Protein AF-0000000077158121 (afdb_homodimer)

Structure (mmCIF, N/CA/C/O backbone):
data_AF-0000000077158121-model_v1
#
loop_
_entity.id
_entity.type
_entity.pdbx_description
1 polymer 'NADPH-dependent FMN reductase'
#
loop_
_atom_site.group_PDB
_atom_site.id
_atom_site.type_symbol
_atom_site.label_atom_id
_atom_site.label_alt_id
_atom_site.label_comp_id
_atom_site.label_asym_id
_atom_site.label_entity_id
_atom_site.label_seq_id
_atom_site.pdbx_PDB_ins_code
_atom_site.Cartn_x
_atom_site.Cartn_y
_atom_site.Cartn_z
_atom_site.occupancy
_atom_site.B_iso_or_equiv
_atom_site.auth_seq_id
_atom_site.auth_comp_id
_atom_site.auth_asym_id
_atom_site.auth_atom_id
_atom_site.pdbx_PDB_model_num
ATOM 1 N N . MET A 1 1 ? 14.305 -23.219 -13.25 1 93.62 1 MET A N 1
ATOM 2 C CA . MET A 1 1 ? 13.852 -21.844 -13 1 93.62 1 MET A CA 1
ATOM 3 C C . MET A 1 1 ? 13.305 -21.703 -11.586 1 93.62 1 MET A C 1
ATOM 5 O O . MET A 1 1 ? 12.602 -22.594 -11.102 1 93.62 1 MET A O 1
ATOM 9 N N . LYS A 1 2 ? 13.68 -20.703 -10.859 1 97.5 2 LYS A N 1
ATOM 10 C CA . LYS A 1 2 ? 13.156 -20.438 -9.523 1 97.5 2 LYS A CA 1
ATOM 11 C C . LYS A 1 2 ? 11.867 -19.641 -9.578 1 97.5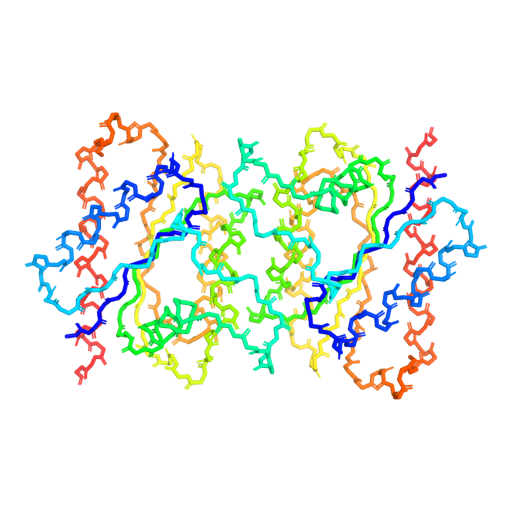 2 LYS A C 1
ATOM 13 O O . LYS A 1 2 ? 11.82 -18.578 -10.203 1 97.5 2 LYS A O 1
ATOM 18 N N . VAL A 1 3 ? 10.805 -20.188 -8.914 1 98.75 3 VAL A N 1
ATOM 19 C CA . VAL A 1 3 ? 9.508 -19.516 -8.945 1 98.75 3 VAL A CA 1
ATOM 20 C C . VAL A 1 3 ? 9.055 -19.203 -7.523 1 98.75 3 VAL A C 1
ATOM 22 O O . VAL A 1 3 ? 9.195 -20.031 -6.621 1 98.75 3 VAL A O 1
ATOM 25 N N . VAL A 1 4 ? 8.57 -18.047 -7.352 1 98.88 4 VAL A N 1
ATOM 26 C CA . VAL A 1 4 ? 7.91 -17.719 -6.094 1 98.88 4 VAL A CA 1
ATOM 27 C C . VAL A 1 4 ? 6.426 -17.469 -6.34 1 98.88 4 VAL A C 1
ATOM 29 O O . VAL A 1 4 ? 6.055 -16.844 -7.336 1 98.88 4 VAL A O 1
ATOM 32 N N . VAL A 1 5 ? 5.598 -18.094 -5.582 1 98.88 5 VAL A N 1
ATOM 33 C CA . VAL A 1 5 ? 4.16 -17.828 -5.531 1 98.88 5 VAL A CA 1
ATOM 34 C C . VAL A 1 5 ? 3.826 -17 -4.301 1 98.88 5 VAL A C 1
ATOM 36 O O . VAL A 1 5 ? 4.18 -17.359 -3.178 1 98.88 5 VAL A O 1
ATOM 39 N N . ILE A 1 6 ? 3.199 -15.891 -4.52 1 98.94 6 ILE A N 1
ATOM 40 C CA . ILE A 1 6 ? 2.898 -14.961 -3.438 1 98.94 6 ILE A CA 1
ATOM 41 C C . ILE A 1 6 ? 1.387 -14.867 -3.246 1 98.94 6 ILE A C 1
ATOM 43 O O . ILE A 1 6 ? 0.662 -14.477 -4.168 1 98.94 6 ILE A O 1
ATOM 47 N N . SER A 1 7 ? 0.941 -15.258 -2.107 1 98.81 7 SER A N 1
ATOM 48 C CA . SER A 1 7 ? -0.429 -15 -1.681 1 98.81 7 SER A CA 1
ATOM 49 C C . SER A 1 7 ? -0.521 -13.695 -0.896 1 98.81 7 SER A C 1
ATOM 51 O O . SER A 1 7 ? -0.106 -13.633 0.264 1 98.81 7 SER A O 1
ATOM 53 N N . GLY A 1 8 ? -1.135 -12.742 -1.425 1 98.5 8 GLY A N 1
ATOM 54 C CA . GLY A 1 8 ? -0.966 -11.359 -1.002 1 98.5 8 GLY A CA 1
ATOM 55 C C . GLY A 1 8 ? -2.006 -10.914 0.01 1 98.5 8 GLY A C 1
ATOM 56 O O . GLY A 1 8 ? -2.072 -9.734 0.36 1 98.5 8 GLY A O 1
ATOM 57 N N . SER A 1 9 ? -2.867 -11.812 0.489 1 97.69 9 SER A N 1
ATOM 58 C CA . SER A 1 9 ? -3.826 -11.453 1.525 1 97.69 9 SER A CA 1
ATOM 59 C C . SER A 1 9 ? -3.236 -11.641 2.918 1 97.69 9 SER A C 1
ATOM 61 O O . SER A 1 9 ? -2.658 -12.688 3.215 1 97.69 9 SER A O 1
ATOM 63 N N . PRO A 1 10 ? -3.404 -10.68 3.777 1 96.94 10 PRO A N 1
ATOM 64 C CA . PRO A 1 10 ? -2.936 -10.836 5.156 1 96.94 10 PRO A CA 1
ATOM 65 C C . PRO A 1 10 ? -3.936 -11.578 6.035 1 96.94 10 PRO A C 1
ATOM 67 O O . PRO A 1 10 ? -3.633 -11.898 7.188 1 96.94 10 PRO A O 1
ATOM 70 N N . ARG A 1 11 ? -5.164 -11.844 5.555 1 95.81 11 ARG A N 1
ATOM 71 C CA . ARG A 1 11 ? -6.227 -12.43 6.371 1 95.81 11 ARG A CA 1
ATOM 72 C C . ARG A 1 11 ? -6.02 -13.93 6.547 1 95.81 11 ARG A C 1
ATOM 74 O O . ARG A 1 11 ? -5.691 -14.633 5.594 1 95.81 11 ARG A O 1
ATOM 81 N N . LYS A 1 12 ? -6.254 -14.398 7.699 1 90.19 12 LYS A N 1
ATOM 82 C CA . LYS A 1 12 ? -6.031 -15.805 8.031 1 90.19 12 LYS A CA 1
ATOM 83 C C . LYS A 1 12 ? -6.91 -16.719 7.18 1 90.19 12 LYS A C 1
ATOM 85 O O . LYS A 1 12 ? -6.445 -17.734 6.66 1 90.19 12 LYS A O 1
ATOM 90 N N . ASN A 1 13 ? -8.141 -16.422 7.082 1 84.12 13 ASN A N 1
ATOM 91 C CA . ASN A 1 13 ? -9.062 -17.234 6.293 1 84.12 13 ASN A CA 1
ATOM 92 C C . ASN A 1 13 ? -9.414 -16.562 4.973 1 84.12 13 ASN A C 1
ATOM 94 O O . ASN A 1 13 ? -10.586 -16.484 4.605 1 84.12 13 ASN A O 1
ATOM 98 N N . ALA A 1 14 ? -8.352 -16.266 4.156 1 89.31 14 ALA A N 1
ATOM 99 C CA . ALA A 1 14 ? -8.57 -15.5 2.93 1 89.31 14 ALA A CA 1
ATOM 100 C C . ALA A 1 14 ? -8.82 -16.438 1.744 1 89.31 14 ALA A C 1
ATOM 102 O O . ALA A 1 14 ? -8.195 -17.484 1.632 1 89.31 14 ALA A O 1
ATOM 103 N N . ASN A 1 15 ? -9.703 -15.992 0.892 1 93.81 15 ASN A N 1
ATOM 104 C CA . ASN A 1 15 ? -9.938 -16.719 -0.356 1 93.81 15 ASN A CA 1
ATOM 105 C C . ASN A 1 15 ? -8.727 -16.656 -1.276 1 93.81 15 ASN A C 1
ATOM 107 O O . ASN A 1 15 ? -8.492 -17.578 -2.062 1 93.81 15 ASN A O 1
ATOM 111 N N . THR A 1 16 ? -7.941 -15.602 -1.136 1 96.62 16 THR A N 1
ATOM 112 C CA . THR A 1 16 ? -6.754 -15.438 -1.97 1 96.62 16 THR A CA 1
ATOM 113 C C . THR A 1 16 ? -5.781 -16.594 -1.76 1 96.62 16 THR A C 1
ATOM 115 O O . THR A 1 16 ? -5.152 -17.062 -2.711 1 96.62 16 THR A O 1
ATOM 118 N N . GLN A 1 17 ? -5.691 -17.031 -0.519 1 95.94 17 GLN A N 1
ATOM 119 C CA . GLN A 1 17 ? -4.738 -18.109 -0.269 1 95.94 17 GLN A CA 1
ATOM 120 C C . GLN A 1 17 ? -5.207 -19.422 -0.904 1 95.94 17 GLN A C 1
ATOM 122 O O . GLN A 1 17 ? -4.387 -20.25 -1.309 1 95.94 17 GLN A O 1
ATOM 127 N N . ILE A 1 18 ? -6.496 -19.625 -1.021 1 96.81 18 ILE A N 1
ATOM 128 C CA . ILE A 1 18 ? -7.027 -20.812 -1.665 1 96.81 18 ILE A CA 1
ATOM 129 C C . ILE A 1 18 ? -6.566 -20.875 -3.121 1 96.81 18 ILE A C 1
ATOM 131 O O . ILE A 1 18 ? -6.031 -21.891 -3.572 1 96.81 18 ILE A O 1
ATOM 135 N N . ILE A 1 19 ? -6.699 -19.75 -3.791 1 97.62 19 ILE A N 1
ATOM 136 C CA . ILE A 1 19 ? -6.375 -19.734 -5.215 1 97.62 19 ILE A CA 1
ATOM 137 C C . ILE A 1 19 ? -4.863 -19.812 -5.398 1 97.62 19 ILE A C 1
ATOM 139 O O . ILE A 1 19 ? -4.375 -20.5 -6.301 1 97.62 19 ILE A O 1
ATOM 143 N N . MET A 1 20 ? -4.07 -19.203 -4.512 1 98.31 20 MET A N 1
ATOM 144 C CA . MET A 1 20 ? -2.625 -19.172 -4.73 1 98.31 20 MET A CA 1
ATOM 145 C C . MET A 1 20 ? -1.976 -20.469 -4.289 1 98.31 20 MET A C 1
ATOM 147 O O . MET A 1 20 ? -0.928 -20.859 -4.812 1 98.31 20 MET A O 1
ATOM 151 N N . LYS A 1 21 ? -2.594 -21.125 -3.355 1 97.5 21 LYS A N 1
ATOM 152 C CA . LYS A 1 21 ? -2.123 -22.469 -3.039 1 97.5 21 LYS A CA 1
ATOM 153 C C . LYS A 1 21 ? -2.338 -23.422 -4.215 1 97.5 21 LYS A C 1
ATOM 155 O O . LYS A 1 21 ? -1.489 -24.266 -4.496 1 97.5 21 LYS A O 1
ATOM 160 N N . TYR A 1 22 ? -3.48 -23.281 -4.832 1 98.06 22 TYR A N 1
ATOM 161 C CA . TYR A 1 22 ? -3.711 -24.047 -6.055 1 98.06 22 TYR A CA 1
ATOM 162 C C . TYR A 1 22 ? -2.648 -23.734 -7.102 1 98.06 22 TYR A C 1
ATOM 164 O O . TYR A 1 22 ? -2.082 -24.641 -7.711 1 98.06 22 TYR A O 1
ATOM 172 N N . VAL A 1 23 ? -2.352 -22.453 -7.328 1 98.69 23 VAL A N 1
ATOM 173 C CA . VAL A 1 23 ? -1.323 -22 -8.258 1 98.69 23 VAL A CA 1
ATOM 174 C C . VAL A 1 23 ? 0.024 -22.609 -7.875 1 98.69 23 VAL A C 1
ATOM 176 O O . VAL A 1 23 ? 0.762 -23.094 -8.742 1 98.69 23 VAL A O 1
ATOM 179 N N . TYR A 1 24 ? 0.305 -22.594 -6.594 1 98.69 24 TYR A N 1
ATOM 180 C CA . TYR A 1 24 ? 1.555 -23.141 -6.078 1 98.69 24 TYR A CA 1
ATOM 181 C C . TYR A 1 24 ? 1.678 -24.625 -6.414 1 98.69 24 TYR A C 1
ATOM 183 O O . TYR A 1 24 ? 2.695 -25.062 -6.953 1 98.69 24 TYR A O 1
ATOM 191 N N . GLU A 1 25 ? 0.663 -25.375 -6.117 1 98.25 25 GLU A N 1
ATOM 192 C CA . GLU A 1 25 ? 0.691 -26.812 -6.359 1 98.25 25 GLU A CA 1
ATOM 193 C C . GLU A 1 25 ? 0.814 -27.125 -7.848 1 98.25 25 GLU A C 1
ATOM 195 O O . GLU A 1 25 ? 1.574 -28.016 -8.242 1 98.25 25 GLU A O 1
ATOM 200 N N . TYR A 1 26 ? 0.07 -26.406 -8.617 1 98.56 26 TYR A N 1
ATOM 201 C CA . TYR A 1 26 ? 0.156 -26.609 -10.055 1 98.56 26 TYR A CA 1
ATOM 202 C C . TYR A 1 26 ? 1.551 -26.281 -10.57 1 98.56 26 TYR A C 1
ATOM 204 O O . TYR A 1 26 ? 2.119 -27.031 -11.367 1 98.56 26 TYR A O 1
ATOM 212 N N . THR A 1 27 ? 2.094 -25.172 -10.141 1 98.69 27 THR A N 1
ATOM 213 C CA . THR A 1 27 ? 3.428 -24.766 -10.562 1 98.69 27 THR A CA 1
ATOM 214 C C . THR A 1 27 ? 4.465 -25.797 -10.156 1 98.69 27 THR A C 1
ATOM 216 O O . THR A 1 27 ? 5.379 -26.109 -10.922 1 98.69 27 THR A O 1
ATOM 219 N N . LYS A 1 28 ? 4.301 -26.297 -8.977 1 97.69 28 LYS A N 1
ATOM 220 C CA . LYS A 1 28 ? 5.219 -27.312 -8.445 1 97.69 28 LYS A CA 1
ATOM 221 C C . LYS A 1 28 ? 5.215 -28.562 -9.312 1 97.69 28 LYS A C 1
ATOM 223 O O . LYS A 1 28 ? 6.242 -29.234 -9.438 1 97.69 28 LYS A O 1
ATOM 228 N N . SER A 1 29 ? 4.066 -28.906 -9.852 1 97.12 29 SER A N 1
ATOM 229 C CA . SER A 1 29 ? 3.957 -30.078 -10.727 1 97.12 29 SER A CA 1
ATOM 230 C C . SER A 1 29 ? 4.746 -29.875 -12.016 1 97.12 29 SER A C 1
ATOM 232 O O . SER A 1 29 ? 5.098 -30.844 -12.688 1 97.12 29 SER A O 1
ATOM 234 N N . LYS A 1 30 ? 5.078 -28.609 -12.344 1 94.88 30 LYS A N 1
ATOM 235 C CA . LYS A 1 30 ? 5.762 -28.266 -13.586 1 94.88 30 LYS A CA 1
ATOM 236 C C . LYS A 1 30 ? 7.23 -27.922 -13.336 1 94.88 30 LYS A C 1
ATOM 238 O O . LYS A 1 30 ? 8.062 -28.031 -14.234 1 94.88 30 LYS A O 1
ATOM 243 N N . ASN A 1 31 ? 7.434 -27.438 -12.195 1 88.94 31 ASN A N 1
ATOM 244 C CA . ASN A 1 31 ? 8.727 -26.906 -11.797 1 88.94 31 ASN A CA 1
ATOM 245 C C . ASN A 1 31 ? 9.055 -27.234 -10.344 1 88.94 31 ASN A C 1
ATOM 247 O O . ASN A 1 31 ? 8.258 -26.984 -9.445 1 88.94 31 ASN A O 1
ATOM 251 N N . GLN A 1 32 ? 10.188 -27.75 -10.133 1 90.94 32 GLN A N 1
ATOM 252 C CA . GLN A 1 32 ? 10.508 -28.266 -8.805 1 90.94 32 GLN A CA 1
ATOM 253 C C . GLN A 1 32 ? 10.938 -27.141 -7.867 1 90.94 32 GLN A C 1
ATOM 255 O O . GLN A 1 32 ? 10.711 -27.219 -6.656 1 90.94 32 GLN A O 1
ATOM 260 N N . ASP A 1 33 ? 11.547 -26.094 -8.312 1 97.19 33 ASP A N 1
ATOM 261 C CA . ASP A 1 33 ? 12.078 -25.031 -7.477 1 97.19 33 ASP A CA 1
ATOM 262 C C . ASP A 1 33 ? 11.047 -23.906 -7.301 1 97.19 33 ASP A C 1
ATOM 264 O O . ASP A 1 33 ? 11.141 -22.875 -7.945 1 97.19 33 ASP A O 1
ATOM 268 N N . VAL A 1 34 ? 10.039 -24.219 -6.512 1 98.44 34 VAL A N 1
ATOM 269 C CA . VAL A 1 34 ? 8.953 -23.281 -6.262 1 98.44 34 VAL A CA 1
ATOM 270 C C . VAL A 1 34 ? 8.82 -23.031 -4.762 1 98.44 34 VAL A C 1
ATOM 272 O O . VAL A 1 34 ? 8.867 -23.969 -3.963 1 98.44 34 VAL A O 1
ATOM 275 N N . LYS A 1 35 ? 8.664 -21.781 -4.344 1 98.56 35 LYS A N 1
ATOM 276 C CA . LYS A 1 35 ? 8.406 -21.391 -2.959 1 98.56 35 LYS A CA 1
ATOM 277 C C . LYS A 1 35 ? 7.098 -20.609 -2.842 1 98.56 35 LYS A C 1
ATOM 279 O O . LYS A 1 35 ? 6.746 -19.844 -3.738 1 98.56 35 LYS A O 1
ATOM 284 N N . LEU A 1 36 ? 6.441 -20.859 -1.757 1 98.56 36 LEU A N 1
ATOM 285 C CA . LEU A 1 36 ? 5.215 -20.125 -1.458 1 98.56 36 LEU A CA 1
ATOM 286 C C . LEU A 1 36 ? 5.453 -19.094 -0.352 1 98.56 36 LEU A C 1
ATOM 288 O O . LEU A 1 36 ? 5.984 -19.438 0.708 1 98.56 36 LEU A O 1
ATOM 292 N N . ILE A 1 37 ? 5.188 -17.891 -0.619 1 98.75 37 ILE A N 1
ATOM 293 C CA . ILE A 1 37 ? 5.105 -16.844 0.389 1 98.75 37 ILE A CA 1
ATOM 294 C C . ILE A 1 37 ? 3.643 -16.5 0.668 1 98.75 37 ILE A C 1
ATOM 296 O O . ILE A 1 37 ? 2.973 -15.883 -0.159 1 98.75 37 ILE A O 1
ATOM 300 N N . ASN A 1 38 ? 3.18 -16.953 1.75 1 98.38 38 ASN A N 1
ATOM 301 C CA . ASN A 1 38 ? 1.798 -16.734 2.168 1 98.38 38 ASN A CA 1
ATOM 302 C C . ASN A 1 38 ? 1.701 -15.641 3.229 1 98.38 38 ASN A C 1
ATOM 304 O O . ASN A 1 38 ? 2.074 -15.859 4.383 1 98.38 38 ASN A O 1
ATOM 308 N N . LEU A 1 39 ? 1.121 -14.539 2.885 1 98.31 39 LEU A N 1
ATOM 309 C CA . LEU A 1 39 ? 1.133 -13.391 3.783 1 98.31 39 LEU A CA 1
ATOM 310 C C . LEU A 1 39 ? 0.133 -13.578 4.918 1 98.31 39 LEU A C 1
ATOM 312 O O . LEU A 1 39 ? 0.205 -12.883 5.938 1 98.31 39 LEU A O 1
ATOM 316 N N . SER A 1 40 ? -0.774 -14.484 4.781 1 96.69 40 SER A N 1
ATOM 317 C CA . SER A 1 40 ? -1.733 -14.758 5.848 1 96.69 40 SER A CA 1
ATOM 318 C C . SER A 1 40 ? -1.058 -15.43 7.039 1 96.69 40 SER A C 1
ATOM 320 O O . SER A 1 40 ? -1.638 -15.508 8.125 1 96.69 40 SER A O 1
ATOM 322 N N . ASP A 1 41 ? 0.186 -15.906 6.828 1 95.88 41 ASP A N 1
ATOM 323 C CA . ASP A 1 41 ? 0.934 -16.531 7.914 1 95.88 41 ASP A CA 1
ATOM 324 C C . ASP A 1 41 ? 1.33 -15.508 8.969 1 95.88 41 ASP A C 1
ATOM 326 O O . ASP A 1 41 ? 1.674 -15.867 10.102 1 95.88 41 ASP A O 1
ATOM 330 N N . GLY A 1 42 ? 1.356 -14.273 8.594 1 94.31 42 GLY A N 1
ATOM 331 C CA . GLY A 1 42 ? 1.593 -13.203 9.555 1 94.31 42 GLY A CA 1
ATOM 332 C C . GLY A 1 42 ? 3.043 -13.102 9.992 1 94.31 42 GLY A C 1
ATOM 333 O O . GLY A 1 42 ? 3.334 -12.633 11.094 1 94.31 42 GLY A O 1
ATOM 334 N N . GLN A 1 43 ? 3.928 -13.5 9.102 1 96.75 43 GLN A N 1
ATOM 335 C CA . GLN A 1 43 ? 5.324 -13.562 9.523 1 96.75 43 GLN A CA 1
ATOM 336 C C . GLN A 1 43 ? 6.105 -12.359 9.016 1 96.75 43 GLN A C 1
ATOM 338 O O . GLN A 1 43 ? 7.223 -12.102 9.469 1 96.75 43 GLN A O 1
ATOM 343 N N . ILE A 1 44 ? 5.543 -11.641 8.008 1 98.31 44 ILE A N 1
ATOM 344 C CA . ILE A 1 44 ? 6.242 -10.5 7.422 1 98.31 44 ILE A CA 1
ATOM 345 C C . ILE A 1 44 ? 6.004 -9.25 8.273 1 98.31 44 ILE A C 1
ATOM 347 O O . ILE A 1 44 ? 4.855 -8.898 8.562 1 98.31 44 ILE A O 1
ATOM 351 N N . GLU A 1 45 ? 7.027 -8.586 8.656 1 98.06 45 GLU A N 1
ATOM 352 C CA . GLU A 1 45 ? 6.949 -7.402 9.508 1 98.06 45 GLU A CA 1
ATOM 353 C C . GLU A 1 45 ? 6.633 -6.156 8.688 1 98.06 45 GLU A C 1
ATOM 355 O O . GLU A 1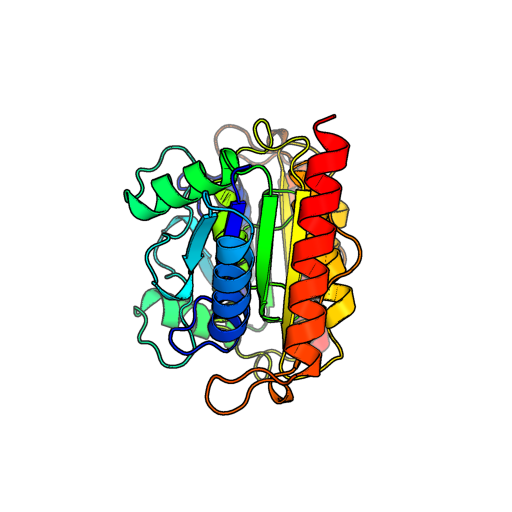 45 ? 6.91 -6.105 7.488 1 98.06 45 GLU A O 1
ATOM 360 N N . CYS A 1 46 ? 6.066 -5.168 9.383 1 97.81 46 CYS A N 1
ATOM 361 C CA . CYS A 1 46 ? 5.934 -3.855 8.766 1 97.81 46 CYS A CA 1
ATOM 362 C C . CYS A 1 46 ? 7.297 -3.275 8.414 1 97.81 46 CYS A C 1
ATOM 364 O O . CYS A 1 46 ? 8.227 -3.322 9.227 1 97.81 46 CYS A O 1
ATOM 366 N N . TYR A 1 47 ? 7.352 -2.834 7.297 1 98.06 47 TYR A N 1
ATOM 367 C CA . TYR A 1 47 ? 8.602 -2.191 6.887 1 98.06 47 TYR A CA 1
ATOM 368 C C . TYR A 1 47 ? 8.852 -0.928 7.699 1 98.06 47 TYR A C 1
ATOM 370 O O . TYR A 1 47 ? 7.953 -0.097 7.863 1 98.06 47 TYR A O 1
ATOM 378 N N . ARG A 1 48 ? 10.109 -0.74 8.18 1 96.75 48 ARG A N 1
ATOM 379 C CA . ARG A 1 48 ? 10.477 0.405 9.008 1 96.75 48 ARG A CA 1
ATOM 380 C C . ARG A 1 48 ? 11.727 1.091 8.477 1 96.75 48 ARG A C 1
ATOM 382 O O . ARG A 1 48 ? 12.281 1.985 9.125 1 96.75 48 ARG A 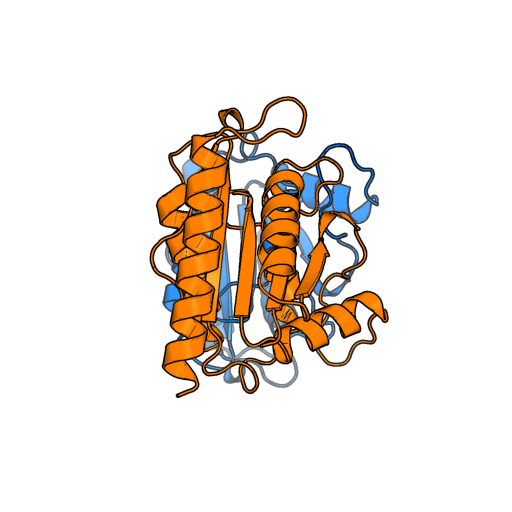O 1
ATOM 389 N N . GLY A 1 49 ? 12.18 0.626 7.301 1 94.75 49 GLY A N 1
ATOM 390 C CA . GLY A 1 49 ? 13.375 1.209 6.715 1 94.75 49 GLY A CA 1
ATOM 391 C C . GLY A 1 49 ? 14.508 0.211 6.547 1 94.75 49 GLY A C 1
ATOM 392 O O . GLY A 1 49 ? 14.484 -0.867 7.145 1 94.75 49 GLY A O 1
ATOM 393 N N . PRO A 1 50 ? 15.539 0.538 5.809 1 92.5 50 PRO A N 1
ATOM 394 C CA . PRO A 1 50 ? 16.594 -0.411 5.438 1 92.5 50 PRO A CA 1
ATOM 395 C C . PRO A 1 50 ? 17.578 -0.667 6.57 1 92.5 50 PRO A C 1
ATOM 397 O O . PRO A 1 50 ? 18.312 -1.667 6.551 1 92.5 50 PRO A O 1
ATOM 400 N N . GLU A 1 51 ? 17.641 0.21 7.559 1 91.62 51 GLU A N 1
ATOM 401 C CA . GLU A 1 51 ? 18.656 0.097 8.609 1 91.62 51 GLU A CA 1
ATOM 402 C C . GLU A 1 51 ? 18.125 -0.69 9.805 1 91.62 51 GLU A C 1
ATOM 404 O O . GLU A 1 51 ? 18.844 -0.921 10.766 1 91.62 51 GLU A O 1
ATOM 409 N N . GLU A 1 52 ? 16.953 -1.134 9.664 1 95.5 52 GLU A N 1
ATOM 410 C CA . GLU A 1 52 ? 16.344 -1.836 10.789 1 95.5 52 GLU A CA 1
ATOM 411 C C . GLU A 1 52 ? 16.562 -3.344 10.688 1 95.5 52 GLU A C 1
ATOM 413 O O . GLU A 1 52 ? 16.844 -3.861 9.602 1 95.5 52 GLU A O 1
ATOM 418 N N . GLU A 1 53 ? 16.516 -3.965 11.828 1 96.44 53 GLU A N 1
ATOM 419 C CA . GLU A 1 53 ? 16.578 -5.422 11.867 1 96.44 53 GLU A CA 1
ATOM 420 C C . GLU A 1 53 ? 15.18 -6.039 11.734 1 96.44 53 GLU A C 1
ATOM 422 O O . GLU A 1 53 ? 14.219 -5.551 12.328 1 96.44 53 GLU A O 1
ATOM 427 N N . TYR A 1 54 ? 15.117 -7.027 10.953 1 97.81 54 TYR A N 1
ATOM 428 C CA . TYR A 1 54 ? 13.875 -7.754 10.727 1 97.81 54 TYR A CA 1
ATOM 429 C C . TYR A 1 54 ? 14.039 -9.234 11.047 1 97.81 54 TYR A C 1
ATOM 431 O O . TYR A 1 54 ? 15.164 -9.734 11.125 1 97.81 54 TYR A O 1
ATOM 439 N N . ASN A 1 55 ? 12.938 -9.906 11.273 1 98.31 55 ASN A N 1
ATOM 440 C CA . ASN A 1 55 ? 12.992 -11.336 11.562 1 98.31 55 ASN A CA 1
ATOM 441 C C . ASN A 1 55 ? 13.422 -12.141 10.344 1 98.31 55 ASN A C 1
ATOM 443 O O . ASN A 1 55 ? 13.477 -11.609 9.234 1 98.31 55 ASN A O 1
ATOM 447 N N . GLN A 1 56 ? 13.82 -13.336 10.516 1 98.44 56 GLN A N 1
ATOM 448 C CA . GLN A 1 56 ? 14.359 -14.188 9.461 1 98.44 56 GLN A CA 1
ATOM 449 C C . GLN A 1 56 ? 13.32 -14.453 8.375 1 98.44 56 GLN A C 1
ATOM 451 O O . GLN A 1 56 ? 13.656 -14.5 7.188 1 98.44 56 GLN A O 1
ATOM 456 N N . ALA A 1 57 ? 12.062 -14.625 8.75 1 98.56 57 ALA A N 1
ATOM 457 C CA . ALA A 1 57 ? 11.008 -14.898 7.777 1 98.56 57 ALA A CA 1
ATOM 458 C C . ALA A 1 57 ? 10.898 -13.773 6.754 1 98.56 57 ALA A C 1
ATOM 460 O O . ALA A 1 57 ? 10.766 -14.023 5.555 1 98.56 57 ALA A O 1
ATOM 461 N N . THR A 1 58 ? 10.953 -12.531 7.242 1 98.75 58 THR A N 1
ATOM 462 C CA . THR A 1 58 ? 10.922 -11.367 6.367 1 98.75 58 THR A CA 1
ATOM 463 C C . THR A 1 58 ? 12.117 -11.359 5.426 1 98.75 58 THR A C 1
ATOM 465 O O . THR A 1 58 ? 11.969 -11.172 4.219 1 98.75 58 THR A O 1
ATOM 468 N N . LYS A 1 59 ? 13.25 -11.617 6.004 1 98.5 59 LYS A N 1
ATOM 469 C CA . LYS A 1 59 ? 14.477 -11.625 5.215 1 98.5 59 LYS A CA 1
ATOM 470 C C . LYS A 1 59 ? 14.445 -12.734 4.168 1 98.5 59 LYS A C 1
ATOM 472 O O . LYS A 1 59 ? 14.859 -12.531 3.023 1 98.5 59 LYS A O 1
ATOM 477 N N . ASP A 1 60 ? 14.008 -13.875 4.543 1 98.69 60 ASP A N 1
ATOM 478 C CA . ASP A 1 60 ? 13.93 -15.008 3.621 1 98.69 60 ASP A CA 1
ATOM 479 C C . ASP A 1 60 ? 12.961 -14.711 2.475 1 98.69 60 ASP A C 1
ATOM 481 O O . ASP A 1 60 ? 13.25 -15.023 1.317 1 98.69 60 ASP A O 1
ATOM 485 N N . ALA A 1 61 ? 11.828 -14.156 2.801 1 98.81 61 ALA A N 1
ATOM 486 C CA . ALA A 1 61 ? 10.852 -13.82 1.764 1 98.81 61 ALA A CA 1
ATOM 487 C C . ALA A 1 61 ? 11.453 -12.859 0.742 1 98.81 61 ALA A C 1
ATOM 489 O O . ALA A 1 61 ? 11.305 -13.055 -0.467 1 98.81 61 ALA A O 1
ATOM 490 N N . ALA A 1 62 ? 12.094 -11.805 1.229 1 98.69 62 ALA A N 1
ATOM 491 C CA . ALA A 1 62 ? 12.742 -10.844 0.343 1 98.69 62 ALA A CA 1
ATOM 492 C C . ALA A 1 62 ? 13.781 -11.516 -0.542 1 98.69 62 ALA A C 1
ATOM 494 O O . ALA A 1 62 ? 13.82 -11.289 -1.753 1 98.69 62 ALA A O 1
ATOM 495 N N . LYS A 1 63 ? 14.57 -12.375 0.064 1 98.62 63 LYS A N 1
ATOM 496 C CA . LYS A 1 63 ? 15.602 -13.109 -0.665 1 98.62 63 LYS A CA 1
ATOM 497 C C . LYS A 1 63 ? 14.977 -14 -1.738 1 98.62 63 LYS A C 1
ATOM 499 O O . LYS A 1 63 ? 15.438 -14.016 -2.883 1 98.62 63 LYS A O 1
ATOM 504 N N . ASP A 1 64 ? 13.961 -14.703 -1.345 1 98.69 64 ASP A N 1
ATOM 505 C CA . ASP A 1 64 ? 13.297 -15.602 -2.285 1 98.69 64 ASP A CA 1
ATOM 506 C C . ASP A 1 64 ? 12.75 -14.836 -3.488 1 98.69 64 ASP A C 1
ATOM 508 O O . ASP A 1 64 ? 12.883 -15.289 -4.629 1 98.69 64 ASP A O 1
ATOM 512 N N . ILE A 1 65 ? 12.18 -13.703 -3.271 1 98.81 65 ILE A N 1
ATOM 513 C CA . ILE A 1 65 ? 11.617 -12.883 -4.34 1 98.81 65 ILE A CA 1
ATOM 514 C C . ILE A 1 65 ? 12.734 -12.391 -5.254 1 98.81 65 ILE A C 1
ATOM 516 O O . ILE A 1 65 ? 12.641 -12.5 -6.477 1 98.81 65 ILE A O 1
ATOM 520 N N . MET A 1 66 ? 13.797 -11.891 -4.66 1 98.69 66 MET A N 1
ATOM 521 C CA . MET A 1 66 ? 14.883 -11.305 -5.441 1 98.69 66 MET A CA 1
ATOM 522 C C . MET A 1 66 ? 15.641 -12.375 -6.215 1 98.69 66 MET A C 1
ATOM 524 O O . MET A 1 66 ? 16.172 -12.109 -7.293 1 98.69 66 MET A O 1
ATOM 528 N N . GLU A 1 67 ? 15.586 -13.633 -5.773 1 98.31 67 GLU A N 1
ATOM 529 C CA . GLU A 1 67 ? 16.312 -14.719 -6.434 1 98.31 67 GLU A CA 1
ATOM 530 C C . GLU A 1 67 ? 15.43 -15.414 -7.473 1 98.31 67 GLU A C 1
ATOM 532 O O . GLU A 1 67 ? 15.93 -16.125 -8.336 1 98.31 67 GLU A O 1
ATOM 537 N N . ALA A 1 68 ? 14.133 -15.242 -7.43 1 98.5 68 ALA A N 1
ATOM 538 C CA . ALA A 1 68 ? 13.219 -15.953 -8.312 1 98.5 68 ALA A CA 1
ATOM 539 C C . ALA A 1 68 ? 13.266 -15.383 -9.734 1 98.5 68 ALA A C 1
ATOM 541 O O . ALA A 1 68 ? 13.422 -14.18 -9.914 1 98.5 68 ALA A O 1
ATOM 542 N N . ASP A 1 69 ? 13.086 -16.234 -10.656 1 98.12 69 ASP A N 1
ATOM 543 C CA . ASP A 1 69 ? 12.969 -15.844 -12.055 1 98.12 69 ASP A CA 1
ATOM 544 C C . ASP A 1 69 ? 11.539 -15.445 -12.398 1 98.12 69 ASP A C 1
ATOM 546 O O . ASP A 1 69 ? 11.312 -14.625 -13.289 1 98.12 69 ASP A O 1
ATOM 550 N N . VAL A 1 70 ? 10.617 -16.078 -11.727 1 98.69 70 VAL A N 1
ATOM 551 C CA . VAL A 1 70 ? 9.195 -15.883 -12 1 98.69 70 VAL A CA 1
ATOM 552 C C . VAL A 1 70 ? 8.461 -15.578 -10.695 1 98.69 70 VAL A C 1
ATOM 554 O O . VAL A 1 70 ? 8.68 -16.234 -9.68 1 98.69 70 VAL A O 1
ATOM 557 N N . TRP A 1 71 ? 7.66 -14.531 -10.734 1 98.94 71 TRP A N 1
ATOM 558 C CA . TRP A 1 71 ? 6.754 -14.164 -9.656 1 98.94 71 TRP A CA 1
ATOM 559 C C . TRP A 1 71 ? 5.305 -14.461 -10.031 1 98.94 71 TRP A C 1
ATOM 561 O O . TRP A 1 71 ? 4.797 -13.93 -11.023 1 98.94 71 TRP A O 1
ATOM 571 N N . LEU A 1 72 ? 4.629 -15.312 -9.359 1 98.94 72 LEU A N 1
ATOM 572 C CA . LEU A 1 72 ? 3.182 -15.469 -9.461 1 98.94 72 LEU A CA 1
ATOM 573 C C . LEU A 1 72 ? 2.475 -14.828 -8.273 1 98.94 72 LEU A C 1
ATOM 575 O O . LEU A 1 72 ? 2.549 -15.336 -7.156 1 98.94 72 LEU A O 1
ATOM 579 N N . ILE A 1 73 ? 1.753 -13.797 -8.539 1 98.94 73 ILE A N 1
ATOM 580 C CA . ILE A 1 73 ? 1.262 -12.914 -7.484 1 98.94 73 ILE A CA 1
ATOM 581 C C . ILE A 1 73 ? -0.263 -12.984 -7.426 1 98.94 73 ILE A C 1
ATOM 583 O O . ILE A 1 73 ? -0.938 -12.844 -8.445 1 98.94 73 ILE A O 1
ATOM 587 N N . GLY A 1 74 ? -0.78 -13.25 -6.32 1 98.69 74 GLY A N 1
ATOM 588 C CA . GLY A 1 74 ? -2.205 -13.156 -6.047 1 98.69 74 GLY A CA 1
ATOM 589 C C . GLY A 1 74 ? -2.547 -12.094 -5.012 1 98.69 74 GLY A C 1
ATOM 590 O O . GLY A 1 74 ? -1.927 -12.039 -3.949 1 98.69 74 GLY A O 1
ATOM 591 N N . SER A 1 75 ? -3.486 -11.297 -5.293 1 98.5 75 SER A N 1
ATOM 592 C CA . SER A 1 75 ? -3.871 -10.258 -4.344 1 98.5 75 SER A CA 1
ATOM 593 C C . SER A 1 75 ? -5.387 -10.094 -4.285 1 98.5 75 SER A C 1
ATOM 595 O O . SER A 1 75 ? -6.066 -10.203 -5.305 1 98.5 75 SER A O 1
ATOM 597 N N . PRO A 1 76 ? -5.945 -9.805 -3.111 1 97.94 76 PRO A N 1
ATOM 598 C CA . PRO A 1 76 ? -7.301 -9.25 -3.041 1 97.94 76 PRO A CA 1
ATOM 599 C C . PRO A 1 76 ? -7.352 -7.777 -3.441 1 97.94 76 PRO A C 1
ATOM 601 O O . PRO A 1 76 ? -6.312 -7.164 -3.689 1 97.94 76 PRO A O 1
ATOM 604 N N . ILE A 1 77 ? -8.555 -7.266 -3.604 1 98 77 ILE A N 1
ATOM 605 C CA . ILE A 1 77 ? -8.758 -5.828 -3.754 1 98 77 ILE A CA 1
ATOM 606 C C . ILE A 1 77 ? -9.203 -5.227 -2.424 1 98 77 ILE A C 1
ATOM 608 O O . ILE A 1 77 ? -10.25 -5.594 -1.889 1 98 77 ILE A O 1
ATOM 612 N N . TYR A 1 78 ? -8.391 -4.398 -1.84 1 96.94 78 TYR A N 1
ATOM 613 C CA . TYR A 1 78 ? -8.695 -3.619 -0.645 1 96.94 78 TYR A CA 1
ATOM 614 C C . TYR A 1 78 ? -8.648 -2.125 -0.941 1 96.94 78 TYR A C 1
ATOM 616 O O . TYR A 1 78 ? -7.617 -1.602 -1.368 1 96.94 78 TYR A O 1
ATOM 624 N N . ASN A 1 79 ? -9.797 -1.468 -0.758 1 97.19 79 ASN A N 1
ATOM 625 C CA . ASN A 1 79 ? -9.883 -0.021 -0.93 1 97.19 79 ASN A CA 1
ATOM 626 C 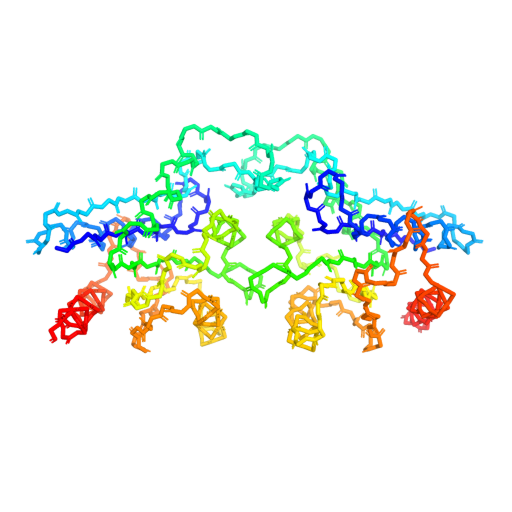C . ASN A 1 79 ? -9.445 0.403 -2.33 1 97.19 79 ASN A C 1
ATOM 628 O O . ASN A 1 79 ? -8.68 1.354 -2.482 1 97.19 79 ASN A O 1
ATOM 632 N N . SER A 1 80 ? -9.828 -0.393 -3.336 1 96.75 80 SER A N 1
ATOM 633 C CA . SER A 1 80 ? -9.578 -0.141 -4.75 1 96.75 80 SER A CA 1
ATOM 634 C C . SER A 1 80 ? -8.102 -0.31 -5.098 1 96.75 80 SER A C 1
ATOM 636 O O . SER A 1 80 ? -7.648 0.162 -6.141 1 96.75 80 SER A O 1
ATOM 638 N N . PHE A 1 81 ? -7.371 -0.917 -4.281 1 98.25 81 PHE A N 1
ATOM 639 C CA . PHE A 1 81 ? -5.961 -1.228 -4.473 1 98.25 81 PHE A CA 1
ATOM 640 C C . PHE A 1 81 ? -5.688 -2.697 -4.184 1 98.25 81 PHE A C 1
ATOM 642 O O . PHE A 1 81 ? -6.566 -3.416 -3.701 1 98.25 81 PHE A O 1
ATOM 649 N N . PHE A 1 82 ? -4.477 -3.148 -4.508 1 98.44 82 PHE A N 1
ATOM 650 C CA . PHE A 1 82 ? -3.977 -4.395 -3.943 1 98.44 82 PHE A CA 1
ATOM 651 C C . PHE A 1 82 ? -3.686 -4.238 -2.455 1 98.44 82 PHE A C 1
ATOM 653 O O . PHE A 1 82 ? -3.713 -3.125 -1.928 1 98.44 82 PHE A O 1
ATOM 660 N N . SER A 1 83 ? -3.539 -5.348 -1.781 1 98.5 83 SER A N 1
ATOM 661 C CA . SER A 1 83 ? -3.447 -5.316 -0.325 1 98.5 83 SER A CA 1
ATOM 662 C C . SER A 1 83 ? -2.213 -4.547 0.134 1 98.5 83 SER A C 1
ATOM 664 O O . SER A 1 83 ? -1.171 -4.586 -0.525 1 98.5 83 SER A O 1
ATOM 666 N N . SER A 1 84 ? -2.316 -3.867 1.275 1 98.5 84 SER A N 1
ATOM 667 C CA . SER A 1 84 ? -1.168 -3.195 1.873 1 98.5 84 SER A CA 1
ATOM 668 C C . SER A 1 84 ? -0.068 -4.191 2.225 1 98.5 84 SER A C 1
ATOM 670 O O . SER A 1 84 ? 1.118 -3.857 2.176 1 98.5 84 SER A O 1
ATOM 672 N N . ALA A 1 85 ? -0.469 -5.418 2.568 1 98.56 85 ALA A N 1
ATOM 673 C CA . ALA A 1 85 ? 0.499 -6.461 2.895 1 98.56 85 ALA A CA 1
ATOM 674 C C . ALA A 1 85 ? 1.396 -6.77 1.698 1 98.56 85 ALA A C 1
ATOM 676 O O . ALA A 1 85 ? 2.607 -6.941 1.852 1 98.56 85 ALA A O 1
ATOM 677 N N . LEU A 1 86 ? 0.765 -6.859 0.558 1 98.75 86 LEU A N 1
ATOM 678 C CA . LEU A 1 86 ? 1.561 -7.086 -0.644 1 98.75 86 LEU A CA 1
ATOM 679 C C . LEU A 1 86 ? 2.512 -5.922 -0.893 1 98.75 86 LEU A C 1
ATOM 681 O O . LEU A 1 86 ? 3.693 -6.129 -1.182 1 98.75 86 LEU A O 1
ATOM 685 N N . LYS A 1 87 ? 2.025 -4.703 -0.844 1 98.75 87 LYS A N 1
ATOM 686 C CA . LYS A 1 87 ? 2.875 -3.529 -1.015 1 98.75 87 LYS A CA 1
ATOM 687 C C . LYS A 1 87 ? 4.027 -3.531 -0.012 1 98.75 87 LYS A C 1
ATOM 689 O O . LYS A 1 87 ? 5.16 -3.193 -0.358 1 98.75 87 LYS A O 1
ATOM 694 N N . ASN A 1 88 ? 3.688 -3.846 1.241 1 98.69 88 ASN A N 1
ATOM 695 C CA . ASN A 1 88 ? 4.688 -3.914 2.301 1 98.69 88 ASN A CA 1
ATOM 696 C C . ASN A 1 88 ? 5.805 -4.895 1.955 1 98.69 88 ASN A C 1
ATOM 698 O O . ASN A 1 88 ? 6.984 -4.598 2.162 1 98.69 88 ASN A O 1
ATOM 702 N N . LEU A 1 89 ? 5.434 -6.039 1.471 1 98.75 89 LEU A N 1
ATOM 703 C CA . LEU A 1 89 ? 6.41 -7.051 1.078 1 98.75 89 LEU A CA 1
ATOM 704 C C . LEU A 1 89 ? 7.402 -6.484 0.068 1 98.75 89 LEU A C 1
ATOM 706 O O . LEU A 1 89 ? 8.609 -6.73 0.172 1 98.75 89 LEU A O 1
ATOM 710 N N . PHE A 1 90 ? 6.938 -5.672 -0.871 1 98.62 90 PHE A N 1
ATOM 711 C CA . PHE A 1 90 ? 7.777 -5.176 -1.955 1 98.62 90 PHE A CA 1
ATOM 712 C C . PHE A 1 90 ? 8.648 -4.023 -1.48 1 98.62 90 PHE A C 1
ATOM 714 O O . PHE A 1 90 ? 9.594 -3.627 -2.168 1 98.62 90 PHE A O 1
ATOM 721 N N . GLU A 1 91 ? 8.352 -3.469 -0.283 1 98.5 91 GLU A N 1
ATOM 722 C CA . GLU A 1 91 ? 9.258 -2.475 0.29 1 98.5 91 GLU A CA 1
ATOM 723 C C . GLU A 1 91 ? 10.633 -3.072 0.573 1 98.5 91 GLU A C 1
ATOM 725 O O . GLU A 1 91 ? 11.617 -2.346 0.683 1 98.5 91 GLU A O 1
ATOM 730 N N . TYR A 1 92 ? 10.719 -4.406 0.699 1 98.56 92 TYR A N 1
ATOM 731 C CA . TYR A 1 92 ? 11.961 -5.086 1.07 1 98.56 92 TYR A CA 1
ATOM 732 C C . TYR A 1 92 ? 12.773 -5.453 -0.165 1 98.56 92 TYR A C 1
ATOM 734 O O . TYR A 1 92 ? 13.891 -5.953 -0.052 1 98.56 92 TYR A O 1
ATOM 742 N N . ILE A 1 93 ? 12.219 -5.254 -1.356 1 98.62 93 ILE A N 1
ATOM 743 C CA . ILE A 1 93 ? 12.828 -5.75 -2.588 1 98.62 93 ILE A CA 1
ATOM 744 C C . ILE A 1 93 ? 13.703 -4.668 -3.209 1 98.62 93 ILE A C 1
ATOM 746 O O . ILE A 1 93 ? 13.297 -3.508 -3.301 1 98.62 93 ILE A O 1
ATOM 750 N N . ASN A 1 94 ? 14.875 -5.02 -3.574 1 97.69 94 ASN A N 1
ATOM 751 C CA . ASN A 1 94 ? 15.805 -4.125 -4.262 1 97.69 94 ASN A CA 1
ATOM 752 C C . ASN A 1 94 ? 15.586 -4.145 -5.773 1 97.69 94 ASN A C 1
ATOM 754 O O . ASN A 1 94 ? 15.922 -5.121 -6.441 1 97.69 94 ASN A O 1
ATOM 758 N N . TYR A 1 95 ? 15.086 -3.066 -6.297 1 96.5 95 TYR A N 1
ATOM 759 C CA . TYR A 1 95 ? 14.711 -2.994 -7.703 1 96.5 95 TYR A CA 1
ATOM 760 C C . TYR A 1 95 ? 15.914 -3.232 -8.602 1 96.5 95 TYR A C 1
ATOM 762 O O . TYR A 1 95 ? 15.766 -3.617 -9.766 1 96.5 95 TYR A O 1
ATOM 770 N N . LYS A 1 96 ? 17.141 -3.078 -8.102 1 96.88 96 LYS A N 1
ATOM 771 C CA . LYS A 1 96 ? 18.359 -3.266 -8.898 1 96.88 96 LYS A CA 1
ATOM 772 C C . LYS A 1 96 ? 18.625 -4.746 -9.141 1 96.88 96 LYS A C 1
ATOM 774 O O . LYS A 1 96 ? 19.453 -5.102 -9.992 1 96.88 96 LYS A O 1
ATOM 779 N N . GLU A 1 97 ? 17.922 -5.562 -8.43 1 97 97 GLU A N 1
ATOM 780 C CA . GLU A 1 97 ? 18.203 -6.992 -8.492 1 97 97 GLU A CA 1
ATOM 781 C C . GLU A 1 97 ? 17.094 -7.746 -9.211 1 97 97 GLU A C 1
ATOM 783 O O . GLU A 1 97 ? 17.078 -8.977 -9.227 1 97 97 GLU A O 1
ATOM 788 N N . THR A 1 98 ? 16.125 -7.031 -9.867 1 98.19 98 THR A N 1
ATOM 789 C CA . THR A 1 98 ? 14.922 -7.762 -10.273 1 98.19 98 THR A CA 1
ATOM 790 C C . THR A 1 98 ? 14.672 -7.594 -11.773 1 98.19 98 THR A C 1
ATOM 792 O O . THR A 1 98 ? 13.688 -8.109 -12.305 1 98.19 98 THR A O 1
ATOM 795 N N . ALA A 1 99 ? 15.594 -6.965 -12.469 1 96.62 99 ALA A N 1
ATOM 796 C CA . ALA A 1 99 ? 15.391 -6.699 -13.891 1 96.62 99 ALA A CA 1
ATOM 797 C C . ALA A 1 99 ? 15.297 -8 -14.68 1 96.62 99 ALA A C 1
ATOM 799 O O . ALA A 1 99 ? 16.109 -8.914 -14.477 1 96.62 99 ALA A O 1
ATOM 800 N N . GLY A 1 100 ? 14.266 -8.078 -15.508 1 95.31 100 GLY A N 1
ATOM 801 C CA . GLY A 1 100 ? 14.164 -9.195 -16.438 1 95.31 100 GLY A CA 1
ATOM 802 C C . GLY A 1 100 ? 13.336 -10.344 -15.906 1 95.31 100 GLY A C 1
ATOM 803 O O . GLY A 1 100 ? 13.031 -11.289 -16.641 1 95.31 100 GLY A O 1
ATOM 804 N N . LYS A 1 101 ? 12.961 -10.289 -14.688 1 97.75 101 LYS A N 1
ATOM 805 C CA . LYS A 1 101 ? 12.062 -11.297 -14.141 1 97.75 101 LYS A CA 1
ATOM 806 C C . LYS A 1 101 ? 10.672 -11.195 -14.766 1 97.75 101 LYS A C 1
ATOM 808 O O . LYS A 1 101 ? 10.312 -10.164 -15.336 1 97.75 101 LYS A O 1
ATOM 813 N N . VAL A 1 102 ? 9.93 -12.289 -14.688 1 98.62 102 VAL A N 1
ATOM 814 C CA . VAL A 1 102 ? 8.609 -12.359 -15.297 1 98.62 102 VAL A CA 1
ATOM 815 C C . VAL A 1 102 ? 7.555 -12.586 -14.219 1 98.62 102 VAL A C 1
ATOM 817 O O . VAL A 1 102 ? 7.797 -13.312 -13.25 1 98.62 102 VAL A O 1
ATOM 820 N N . ALA A 1 103 ? 6.395 -11.984 -14.445 1 98.88 103 ALA A N 1
ATOM 821 C CA . ALA A 1 103 ? 5.375 -12.133 -13.414 1 98.88 103 ALA A CA 1
ATOM 822 C C . ALA A 1 103 ? 4.008 -12.422 -14.031 1 98.88 103 ALA A C 1
ATOM 824 O O . ALA A 1 103 ? 3.67 -11.883 -15.078 1 98.88 103 ALA A O 1
ATOM 825 N N . GLY A 1 104 ? 3.252 -13.289 -13.445 1 98.88 104 GLY A N 1
ATOM 826 C CA . GLY A 1 104 ? 1.816 -13.445 -13.617 1 98.88 104 GLY A CA 1
ATOM 827 C C . GLY A 1 104 ? 1.02 -13.008 -12.406 1 98.88 104 GLY A C 1
ATOM 828 O O . GLY A 1 104 ? 1.563 -12.906 -11.305 1 98.88 104 GLY A O 1
ATOM 829 N N . MET A 1 105 ? -0.237 -12.711 -12.648 1 98.81 105 MET A N 1
ATOM 830 C CA . MET A 1 105 ? -0.996 -12.219 -11.5 1 98.81 105 MET A CA 1
ATOM 831 C C . MET A 1 105 ? -2.43 -12.734 -11.531 1 98.81 105 MET A C 1
ATOM 833 O O . MET A 1 105 ? -3.002 -12.922 -12.609 1 98.81 105 MET A O 1
ATOM 837 N N . ALA A 1 106 ? -2.953 -12.945 -10.406 1 98.75 106 ALA A N 1
ATOM 838 C CA . ALA A 1 106 ? -4.359 -13.242 -10.141 1 98.75 106 ALA A CA 1
ATOM 839 C C . ALA A 1 106 ? -4.941 -12.273 -9.109 1 98.75 106 ALA A C 1
ATOM 841 O O . ALA A 1 106 ? -4.309 -11.992 -8.094 1 98.75 106 ALA A O 1
ATOM 842 N N . ILE A 1 107 ? -6.098 -11.734 -9.406 1 98.62 107 ILE A N 1
ATOM 843 C CA . ILE A 1 107 ? -6.766 -10.781 -8.523 1 98.62 107 ILE A CA 1
ATOM 844 C C . ILE A 1 107 ? -8.133 -11.328 -8.117 1 98.62 107 ILE A C 1
ATOM 846 O O . ILE A 1 107 ? -8.898 -11.789 -8.961 1 98.62 107 ILE A O 1
ATOM 850 N N . LEU A 1 108 ? -8.352 -11.336 -6.844 1 97.5 108 LEU A N 1
ATOM 851 C CA . LEU A 1 108 ? -9.602 -11.828 -6.281 1 97.5 108 LEU A CA 1
ATOM 852 C C . LEU A 1 108 ? -10.391 -10.695 -5.629 1 97.5 108 LEU A C 1
ATOM 854 O O . LEU A 1 108 ? -9.82 -9.867 -4.914 1 97.5 108 LEU A O 1
ATOM 858 N N . ALA A 1 109 ? -11.672 -10.68 -5.926 1 96 109 ALA A N 1
ATOM 859 C CA . ALA A 1 109 ? -12.531 -9.664 -5.312 1 96 109 ALA A CA 1
ATOM 860 C C . ALA A 1 109 ? -13.961 -10.172 -5.168 1 96 109 ALA A C 1
ATOM 862 O O . ALA A 1 109 ? -14.297 -11.242 -5.68 1 96 109 ALA A O 1
ATOM 863 N N . ALA A 1 110 ? -14.727 -9.461 -4.363 1 92.06 110 ALA A N 1
ATOM 864 C CA . ALA A 1 110 ? -16.141 -9.805 -4.203 1 92.06 110 ALA A CA 1
ATOM 865 C C . ALA A 1 110 ? -16.938 -9.438 -5.453 1 92.06 110 ALA A C 1
ATOM 867 O O . ALA A 1 110 ? -17.938 -10.078 -5.762 1 92.06 110 ALA A O 1
ATOM 868 N N . GLY A 1 111 ? -16.5 -8.422 -6.148 1 91.06 111 GLY A N 1
ATOM 869 C CA . GLY A 1 111 ? -17.141 -7.953 -7.367 1 91.06 111 GLY A CA 1
ATOM 870 C C . GLY A 1 111 ? -16.156 -7.637 -8.477 1 91.06 111 GLY A C 1
ATOM 871 O O . GLY A 1 111 ? -14.945 -7.793 -8.297 1 91.06 111 GLY A O 1
ATOM 872 N N . ASN A 1 112 ? -16.703 -7.184 -9.617 1 88.81 112 ASN A N 1
ATOM 873 C CA . ASN A 1 112 ? -15.867 -7.109 -10.805 1 88.81 112 ASN A CA 1
ATOM 874 C C . ASN A 1 112 ? -15.453 -5.672 -11.109 1 88.81 112 ASN A C 1
ATOM 876 O O . ASN A 1 112 ? -14.711 -5.426 -12.062 1 88.81 112 ASN A O 1
ATOM 880 N N . ILE A 1 113 ? -15.805 -4.758 -10.375 1 89.56 113 ILE A N 1
ATOM 881 C CA . ILE A 1 113 ? -15.68 -3.354 -10.75 1 89.56 113 ILE A CA 1
ATOM 882 C C . ILE A 1 113 ? -14.211 -2.926 -10.656 1 89.56 113 ILE A C 1
ATOM 884 O O . ILE A 1 113 ? -13.758 -2.076 -11.422 1 89.56 113 ILE A O 1
ATOM 888 N N . GLY A 1 114 ? -13.383 -3.439 -9.852 1 93.69 114 GLY A N 1
ATOM 889 C CA . GLY A 1 114 ? -12.07 -2.891 -9.555 1 93.69 114 GLY A CA 1
ATOM 890 C C . GLY A 1 114 ? -10.938 -3.666 -10.203 1 93.69 114 GLY A C 1
ATOM 891 O O . GLY A 1 114 ? -9.766 -3.312 -10.039 1 93.69 114 GLY A O 1
ATOM 892 N N . PHE A 1 115 ? -11.234 -4.699 -11.055 1 94.25 115 PHE A N 1
ATOM 893 C CA . PHE A 1 115 ? -10.227 -5.641 -11.516 1 94.25 115 PHE A CA 1
ATOM 894 C C . PHE A 1 115 ? -9.188 -4.938 -12.383 1 94.25 115 PHE A C 1
ATOM 896 O O . PHE A 1 115 ? -7.988 -5.016 -12.109 1 94.25 115 PHE A O 1
ATOM 903 N N . ILE A 1 116 ? -9.68 -4.215 -13.375 1 95.44 116 ILE A N 1
ATOM 904 C CA . ILE A 1 116 ? -8.758 -3.615 -14.336 1 95.44 116 ILE A CA 1
ATOM 905 C C . ILE A 1 116 ? -7.926 -2.533 -13.641 1 95.44 116 ILE A C 1
ATOM 907 O O . ILE A 1 116 ? -6.742 -2.369 -13.938 1 95.44 116 ILE A O 1
ATOM 911 N N . ASP A 1 117 ? -8.539 -1.793 -12.719 1 96.44 117 ASP A N 1
ATOM 912 C CA . ASP A 1 117 ? -7.805 -0.774 -11.977 1 96.44 117 ASP A CA 1
ATOM 913 C C . ASP A 1 117 ? -6.676 -1.398 -11.156 1 96.44 117 ASP A C 1
ATOM 915 O O . ASP A 1 117 ? -5.531 -0.946 -11.227 1 96.44 117 ASP A O 1
ATOM 919 N N . VAL A 1 118 ? -6.949 -2.461 -10.477 1 98.12 118 VAL A N 1
ATOM 920 C CA . VAL A 1 118 ? -5.961 -3.08 -9.602 1 98.12 118 VAL A CA 1
ATOM 921 C C . VAL A 1 118 ? -4.91 -3.805 -10.438 1 98.12 118 VAL A C 1
ATOM 923 O O . VAL A 1 118 ? -3.727 -3.822 -10.086 1 98.12 118 VAL A O 1
ATOM 926 N N . GLN A 1 119 ? -5.332 -4.395 -11.555 1 98.19 119 GLN A N 1
ATOM 927 C CA . GLN A 1 119 ? -4.34 -4.934 -12.484 1 98.19 119 GLN A CA 1
ATOM 928 C C . GLN A 1 119 ? -3.336 -3.859 -12.891 1 98.19 119 GLN A C 1
ATOM 930 O O . GLN A 1 119 ? -2.127 -4.102 -12.906 1 98.19 119 GLN A O 1
ATOM 935 N N . THR A 1 120 ? -3.855 -2.678 -13.266 1 98.06 120 THR A N 1
ATOM 936 C CA . THR A 1 120 ? -3.006 -1.566 -13.68 1 98.06 120 THR A CA 1
ATOM 937 C C . THR A 1 120 ? -2.045 -1.178 -12.562 1 98.06 120 THR A C 1
ATOM 939 O O . THR A 1 120 ? -0.857 -0.954 -12.805 1 98.06 120 THR A O 1
ATOM 942 N N . LEU A 1 121 ? -2.508 -1.148 -11.367 1 98.5 121 LEU A N 1
ATOM 943 C CA . LEU A 1 121 ? -1.7 -0.76 -10.219 1 98.5 121 LEU A CA 1
ATOM 944 C C . LEU A 1 121 ? -0.604 -1.786 -9.953 1 98.5 121 LEU A C 1
ATOM 946 O O . LEU A 1 121 ? 0.548 -1.42 -9.703 1 98.5 121 LEU A O 1
ATOM 950 N N . ILE A 1 122 ? -0.973 -3.096 -10 1 98.75 122 ILE A N 1
ATOM 951 C CA . ILE A 1 122 ? 0.038 -4.129 -9.805 1 98.75 122 ILE A CA 1
ATOM 952 C C . ILE A 1 122 ? 1.062 -4.074 -10.93 1 98.75 122 ILE A C 1
ATOM 954 O O . ILE A 1 122 ? 2.268 -4.184 -10.695 1 98.75 122 ILE A O 1
ATOM 958 N N . THR A 1 123 ? 0.597 -3.885 -12.164 1 98.5 123 THR A N 1
ATOM 959 C CA . THR A 1 123 ? 1.507 -3.771 -13.305 1 98.5 123 THR A CA 1
ATOM 960 C C . THR A 1 123 ? 2.459 -2.594 -13.117 1 98.5 123 THR A C 1
ATOM 962 O O . THR A 1 123 ? 3.652 -2.703 -13.406 1 98.5 123 THR A O 1
ATOM 965 N N . GLN A 1 124 ? 1.966 -1.476 -12.641 1 97.75 124 GLN A N 1
ATOM 966 C CA . GLN A 1 124 ? 2.807 -0.316 -12.367 1 97.75 124 GLN A CA 1
ATOM 967 C C . GLN A 1 124 ? 3.871 -0.643 -11.32 1 97.75 124 GLN A C 1
ATOM 969 O O . GLN A 1 124 ? 5.035 -0.274 -11.477 1 97.75 124 GLN A O 1
ATOM 974 N N . LEU A 1 125 ? 3.465 -1.255 -10.25 1 98.56 125 LEU A N 1
ATOM 975 C CA . LEU A 1 125 ? 4.418 -1.659 -9.219 1 98.56 125 LEU A CA 1
ATOM 976 C C . LEU A 1 125 ? 5.52 -2.533 -9.812 1 98.56 125 LEU A C 1
ATOM 978 O O . LEU A 1 125 ? 6.703 -2.293 -9.578 1 98.56 125 LEU A O 1
ATOM 982 N N . LEU A 1 126 ? 5.117 -3.535 -10.625 1 98.56 126 LEU A N 1
ATOM 983 C CA . LEU A 1 126 ? 6.07 -4.465 -11.219 1 98.56 126 LEU A CA 1
ATOM 984 C C . LEU A 1 126 ? 6.992 -3.748 -12.195 1 98.56 126 LEU A C 1
ATOM 986 O O . LEU A 1 126 ? 8.172 -4.098 -12.312 1 98.56 126 LEU A O 1
ATOM 990 N N . SER A 1 127 ? 6.414 -2.777 -12.891 1 97.75 127 SER A N 1
ATOM 991 C CA . SER A 1 127 ? 7.234 -1.983 -13.797 1 97.75 127 SER A CA 1
ATOM 992 C C . SER A 1 127 ? 8.344 -1.255 -13.047 1 97.75 127 SER A C 1
ATOM 994 O O . SER A 1 127 ? 9.461 -1.134 -13.555 1 97.75 127 SER A O 1
ATOM 996 N N . TYR A 1 128 ? 8.055 -0.739 -11.891 1 97.94 128 TYR A N 1
ATOM 997 C CA . TYR A 1 128 ? 9.102 -0.126 -11.078 1 97.94 128 TYR A CA 1
ATOM 998 C C . TYR A 1 128 ? 10.258 -1.091 -10.852 1 97.94 128 TYR A C 1
ATOM 1000 O O . TYR A 1 128 ? 11.422 -0.686 -10.859 1 97.94 128 TYR A O 1
ATOM 1008 N N . PHE A 1 129 ? 9.969 -2.34 -10.688 1 98.31 129 PHE A N 1
ATOM 1009 C CA . PHE A 1 129 ? 10.969 -3.359 -10.398 1 98.31 129 PHE A CA 1
ATOM 1010 C C . PHE A 1 129 ? 11.531 -3.955 -11.68 1 98.31 129 PHE A C 1
ATOM 1012 O O . PHE A 1 129 ? 12.281 -4.93 -11.641 1 98.31 129 PHE A O 1
ATOM 1019 N N . ARG A 1 130 ? 11.109 -3.451 -12.828 1 97.81 130 ARG A N 1
ATOM 1020 C CA . ARG A 1 130 ? 11.578 -3.844 -14.148 1 97.81 130 ARG A CA 1
ATOM 1021 C C . ARG A 1 130 ? 11.25 -5.305 -14.438 1 97.81 130 ARG A C 1
ATOM 1023 O O . ARG A 1 130 ? 12.062 -6.023 -15.023 1 97.81 130 ARG A O 1
ATOM 1030 N N . VAL A 1 131 ? 10.125 -5.719 -13.906 1 98.31 131 VAL A N 1
ATOM 1031 C CA . VAL A 1 131 ? 9.617 -7.07 -14.109 1 98.31 131 VAL A CA 1
ATOM 1032 C C . VAL A 1 131 ? 8.68 -7.094 -15.312 1 98.31 131 VAL A C 1
ATOM 1034 O O . VAL A 1 131 ? 7.848 -6.195 -15.477 1 98.31 131 VAL A O 1
ATOM 1037 N N . ILE A 1 132 ? 8.805 -8.07 -16.141 1 98.12 132 ILE A N 1
ATOM 1038 C CA . ILE A 1 132 ? 7.965 -8.242 -17.328 1 98.12 132 ILE A CA 1
ATOM 1039 C C . ILE A 1 132 ? 6.672 -8.953 -16.938 1 98.12 132 ILE A C 1
ATOM 1041 O O . ILE A 1 132 ? 6.695 -10.109 -16.516 1 98.12 132 ILE A O 1
ATOM 1045 N N . THR A 1 133 ? 5.598 -8.32 -17.172 1 98.38 133 THR A N 1
ATOM 1046 C CA . THR A 1 133 ? 4.316 -8.82 -16.688 1 98.38 133 THR A CA 1
ATOM 1047 C C . THR A 1 133 ? 3.559 -9.531 -17.797 1 98.38 133 THR A C 1
ATOM 1049 O O . THR A 1 133 ? 3.402 -8.984 -18.891 1 98.38 133 THR A O 1
ATOM 1052 N N . ASN A 1 134 ? 3.16 -10.742 -17.5 1 98.25 134 ASN A N 1
ATOM 1053 C CA . ASN A 1 134 ? 2.145 -11.383 -18.328 1 98.25 134 ASN A CA 1
ATOM 1054 C C . ASN A 1 134 ? 0.871 -10.539 -18.406 1 98.25 134 ASN A C 1
ATOM 1056 O O . ASN A 1 134 ? 0.215 -10.32 -17.375 1 98.25 134 ASN A O 1
ATOM 1060 N N . PRO A 1 135 ? 0.533 -10.047 -19.594 1 96.31 135 PRO A N 1
ATOM 1061 C CA . PRO A 1 135 ? -0.624 -9.148 -19.656 1 96.31 135 PRO A CA 1
ATOM 1062 C C . PRO A 1 135 ? -1.942 -9.867 -19.375 1 96.31 135 PRO A C 1
ATOM 1064 O O . PRO A 1 135 ? -2.961 -9.219 -19.125 1 96.31 135 PRO A O 1
ATOM 1067 N N . LYS A 1 136 ? -1.978 -11.141 -19.438 1 96.19 136 LYS A N 1
ATOM 1068 C CA . LYS A 1 136 ? -3.199 -11.883 -19.141 1 96.19 136 LYS A CA 1
ATOM 1069 C C . LYS A 1 136 ? -3.322 -12.188 -17.656 1 96.19 136 LYS A C 1
ATOM 1071 O O . LYS A 1 136 ? -2.838 -13.211 -17.172 1 96.19 136 LYS A O 1
ATOM 1076 N N . ALA A 1 137 ? -3.998 -11.375 -17.016 1 97.81 137 ALA A N 1
ATOM 1077 C CA . ALA A 1 137 ? -4.281 -11.578 -15.602 1 97.81 137 ALA A CA 1
ATOM 1078 C C . ALA A 1 137 ? -5.484 -12.492 -15.406 1 97.81 137 ALA A C 1
ATOM 1080 O O . ALA A 1 137 ? -6.27 -12.703 -16.328 1 97.81 137 ALA A O 1
ATOM 1081 N N . VAL A 1 138 ? -5.555 -13.047 -14.289 1 98.69 138 VAL A N 1
ATOM 1082 C CA . VAL A 1 138 ? -6.742 -13.812 -13.922 1 98.69 138 VAL A CA 1
ATOM 1083 C C . VAL A 1 138 ? -7.57 -13.016 -12.914 1 98.69 138 VAL A C 1
ATOM 1085 O O . VAL A 1 138 ? -7.043 -12.547 -11.898 1 98.69 138 VAL A O 1
ATOM 1088 N N . PHE A 1 139 ? -8.82 -12.852 -13.234 1 98.38 139 PHE A N 1
ATOM 1089 C CA . PHE A 1 139 ? -9.789 -12.211 -12.352 1 98.38 139 PHE A CA 1
ATOM 1090 C C . PHE A 1 139 ? -10.789 -13.227 -11.82 1 98.38 139 PHE A C 1
ATOM 1092 O O . PHE A 1 139 ? -11.461 -13.914 -12.594 1 98.38 139 PHE A O 1
ATOM 1099 N N . LEU A 1 140 ? -10.836 -13.352 -10.531 1 97.56 140 LEU A N 1
ATOM 1100 C CA . LEU A 1 140 ? -11.797 -14.258 -9.914 1 97.56 140 LEU A CA 1
ATOM 1101 C C . LEU A 1 140 ? -12.617 -13.539 -8.852 1 97.56 140 LEU A C 1
ATOM 1103 O O . LEU A 1 140 ? -12.086 -12.719 -8.102 1 97.56 140 LEU A O 1
ATOM 1107 N N . THR A 1 141 ? -13.906 -13.875 -8.82 1 96.38 141 THR A N 1
ATOM 1108 C CA . THR A 1 141 ? -14.75 -13.406 -7.727 1 96.38 141 THR A CA 1
ATOM 1109 C C . THR A 1 141 ? -14.883 -14.484 -6.652 1 96.38 141 THR A C 1
ATOM 1111 O O . THR A 1 141 ? -14.57 -15.648 -6.895 1 96.38 141 THR A O 1
ATOM 1114 N N . THR A 1 142 ? -15.32 -14.023 -5.512 1 94.06 142 THR A N 1
ATOM 1115 C CA . THR A 1 142 ? -15.492 -14.961 -4.406 1 94.06 142 THR A CA 1
ATOM 1116 C C . THR A 1 142 ? -16.469 -16.062 -4.785 1 94.06 142 THR A C 1
ATOM 1118 O O . THR A 1 142 ? -16.438 -17.156 -4.219 1 94.06 142 THR A O 1
ATOM 1121 N N . GLU A 1 143 ? -17.281 -15.852 -5.762 1 92.94 143 GLU A N 1
ATOM 1122 C CA . GLU A 1 143 ? -18.25 -16.844 -6.227 1 92.94 143 GLU A CA 1
ATOM 1123 C C . GLU A 1 143 ? -17.547 -18.031 -6.867 1 92.94 143 GLU A C 1
ATOM 1125 O O . GLU A 1 143 ? -18.109 -19.125 -6.965 1 92.94 143 GLU A O 1
ATOM 1130 N N . SER A 1 144 ? -16.359 -17.781 -7.344 1 94.12 144 SER A N 1
ATOM 1131 C CA . SER A 1 144 ? -15.594 -18.844 -7.992 1 94.12 144 SER A CA 1
ATOM 1132 C C . SER A 1 144 ? -15 -19.797 -6.965 1 94.12 144 SER A C 1
ATOM 1134 O O . SER A 1 144 ? -14.398 -20.812 -7.328 1 94.12 144 SER A O 1
ATOM 1136 N N . ILE A 1 145 ? -15.133 -19.453 -5.695 1 93.56 145 ILE A N 1
ATOM 1137 C CA . ILE A 1 145 ? -14.57 -20.266 -4.617 1 93.56 145 ILE A CA 1
ATOM 1138 C C . ILE A 1 145 ? -15.695 -20.844 -3.768 1 93.56 145 ILE A C 1
ATOM 1140 O O . ILE A 1 145 ? -16.562 -20.125 -3.283 1 93.56 145 ILE A O 1
ATOM 1144 N N . ASN A 1 146 ? -15.836 -22.141 -3.684 1 88.56 146 ASN A N 1
ATOM 1145 C CA . ASN A 1 146 ? -16.797 -22.828 -2.828 1 88.56 146 ASN A CA 1
ATOM 1146 C C . ASN A 1 146 ? -16.109 -23.859 -1.939 1 88.56 146 ASN A C 1
ATOM 1148 O O . ASN A 1 146 ? -15.555 -24.844 -2.436 1 88.56 146 ASN A O 1
ATOM 1152 N N . GLU A 1 147 ? -16.328 -23.766 -0.632 1 82.38 147 GLU A N 1
ATOM 1153 C CA . GLU A 1 147 ? -15.766 -24.688 0.352 1 82.38 147 GLU A CA 1
ATOM 1154 C C . GLU A 1 147 ? -14.32 -25.047 0.019 1 82.38 147 GLU A C 1
ATOM 1156 O O . GLU A 1 147 ? -13.953 -26.219 -0.014 1 82.38 147 GLU A O 1
ATOM 1161 N N . ASN A 1 148 ? -13.445 -24.125 -0.332 1 83.25 148 ASN A N 1
ATOM 1162 C CA . ASN A 1 148 ? -12.016 -24.266 -0.598 1 83.25 148 ASN A CA 1
ATOM 1163 C C . ASN A 1 148 ? -11.758 -24.875 -1.973 1 83.25 148 ASN A C 1
ATOM 1165 O O . ASN A 1 148 ? -10.648 -25.344 -2.248 1 83.25 148 ASN A O 1
ATOM 1169 N N . ASN A 1 149 ? -12.852 -24.938 -2.691 1 91.44 149 ASN A N 1
ATOM 1170 C CA . ASN A 1 149 ? -12.711 -25.375 -4.074 1 91.44 149 ASN A CA 1
ATOM 1171 C C . ASN A 1 149 ? -12.875 -24.219 -5.051 1 91.44 149 ASN A C 1
ATOM 1173 O O . ASN A 1 149 ? -13.734 -23.359 -4.859 1 91.44 149 ASN A O 1
ATOM 1177 N N . ILE A 1 150 ? -12.055 -24.281 -6.102 1 96.94 150 ILE A N 1
ATOM 1178 C CA . ILE A 1 150 ? -12.125 -23.281 -7.168 1 96.94 150 ILE A CA 1
ATOM 1179 C C . ILE A 1 150 ? -12.961 -23.828 -8.32 1 96.94 150 ILE A C 1
ATOM 1181 O O . ILE A 1 150 ? -12.883 -25 -8.656 1 96.94 150 ILE A O 1
ATOM 1185 N N . SER A 1 151 ? -13.781 -23 -8.891 1 96.94 151 SER A N 1
ATOM 1186 C CA . SER A 1 151 ? -14.562 -23.406 -10.062 1 96.94 151 SER A CA 1
ATOM 1187 C C . SER A 1 151 ? -13.664 -23.969 -11.156 1 96.94 151 SER A C 1
ATOM 1189 O O . SER A 1 151 ? -12.484 -23.625 -11.234 1 96.94 151 SER A O 1
ATOM 1191 N N . GLU A 1 152 ? -14.188 -24.797 -12.016 1 97.06 152 GLU A N 1
ATOM 1192 C CA . GLU A 1 152 ? -13.414 -25.391 -13.109 1 97.06 152 GLU A CA 1
ATOM 1193 C C . GLU A 1 152 ? -12.844 -24.312 -14.031 1 97.06 152 GLU A C 1
ATOM 1195 O O . GLU A 1 152 ? -11.688 -24.391 -14.445 1 97.06 152 GLU A O 1
ATOM 1200 N N . ASP A 1 153 ? -13.695 -23.406 -14.305 1 97.31 153 ASP A N 1
ATOM 1201 C CA . ASP A 1 153 ? -13.242 -22.297 -15.141 1 97.31 153 ASP A CA 1
ATOM 1202 C C . ASP A 1 153 ? -12.102 -21.531 -14.477 1 97.31 153 ASP A C 1
ATOM 1204 O O . ASP A 1 153 ? -11.117 -21.188 -15.125 1 97.31 153 ASP A O 1
ATOM 1208 N N . GLY A 1 154 ? -12.242 -21.266 -13.195 1 97.69 154 GLY A N 1
ATOM 1209 C CA . GLY A 1 154 ? -11.18 -20.609 -12.453 1 97.69 154 GLY A CA 1
ATOM 1210 C C . GLY A 1 154 ? -9.875 -21.359 -12.477 1 97.69 154 GLY A C 1
ATOM 1211 O O . GLY A 1 154 ? -8.805 -20.781 -12.688 1 97.69 154 GLY A O 1
ATOM 1212 N N . GLN A 1 155 ? -9.992 -22.641 -12.32 1 98.19 155 GLN A N 1
ATOM 1213 C CA . GLN A 1 155 ? -8.805 -23.484 -12.359 1 98.19 155 GLN A CA 1
ATOM 1214 C C . GLN A 1 155 ? -8.109 -23.406 -13.719 1 98.19 155 GLN A C 1
ATOM 1216 O O . GLN A 1 155 ? -6.891 -23.281 -13.797 1 98.19 155 GLN A O 1
ATOM 1221 N N . THR A 1 156 ? -8.883 -23.516 -14.719 1 98.56 156 THR A N 1
ATOM 1222 C CA . THR A 1 156 ? -8.352 -23.469 -16.078 1 98.56 156 THR A CA 1
ATOM 1223 C C . THR A 1 156 ? -7.617 -22.156 -16.328 1 98.56 156 THR A C 1
ATOM 1225 O O . THR A 1 156 ? -6.5 -22.141 -16.844 1 98.56 156 THR A O 1
ATOM 1228 N N . ARG A 1 157 ? -8.195 -21.031 -15.953 1 98.5 157 ARG A N 1
ATOM 1229 C CA . ARG A 1 157 ? -7.594 -19.719 -16.172 1 98.5 157 ARG A CA 1
ATOM 1230 C C . ARG A 1 157 ? -6.305 -19.562 -15.367 1 98.5 157 ARG A C 1
ATOM 1232 O O . ARG A 1 157 ? -5.328 -18.984 -15.852 1 98.5 157 ARG A O 1
ATOM 1239 N N . LEU A 1 158 ? -6.332 -20.078 -14.164 1 98.69 158 LEU A N 1
ATOM 1240 C CA . LEU A 1 158 ? -5.133 -20.016 -13.336 1 98.69 158 LEU A CA 1
ATOM 1241 C C . LEU A 1 158 ? -4.012 -20.844 -13.953 1 98.69 158 LEU A C 1
ATOM 1243 O O . LEU A 1 158 ? -2.859 -20.406 -13.992 1 98.69 158 LEU A O 1
ATOM 1247 N N . LYS A 1 159 ? -4.348 -22.047 -14.398 1 98.69 159 LYS A N 1
ATOM 1248 C CA . LYS A 1 159 ? -3.346 -22.891 -15.031 1 98.69 159 LYS A CA 1
ATOM 1249 C C . LYS A 1 159 ? -2.771 -22.234 -16.281 1 98.69 159 LYS A C 1
ATOM 1251 O O . LYS A 1 159 ? -1.56 -22.266 -16.5 1 98.69 159 LYS A O 1
ATOM 1256 N N . GLU A 1 160 ? -3.623 -21.656 -17.047 1 98.69 160 GLU A N 1
ATOM 1257 C CA . GLU A 1 160 ? -3.172 -20.969 -18.25 1 98.69 160 GLU A CA 1
ATOM 1258 C C . GLU A 1 160 ? -2.23 -19.812 -17.891 1 98.69 160 GLU A C 1
ATOM 1260 O O . GLU A 1 160 ? -1.222 -19.609 -18.578 1 98.69 160 GLU A O 1
ATOM 1265 N N . MET A 1 161 ? -2.609 -19.062 -16.891 1 98.69 161 MET A N 1
ATOM 1266 C CA . MET A 1 161 ? -1.757 -17.969 -16.438 1 98.69 161 MET A CA 1
ATOM 1267 C C . MET A 1 161 ? -0.376 -18.484 -16.047 1 98.69 161 MET A C 1
ATOM 1269 O O . MET A 1 161 ? 0.64 -17.906 -16.438 1 98.69 161 MET A O 1
ATOM 1273 N N . VAL A 1 162 ? -0.33 -19.562 -15.328 1 98.69 162 VAL A N 1
ATOM 1274 C CA . VAL A 1 162 ? 0.937 -20.156 -14.906 1 98.69 162 VAL A CA 1
ATOM 1275 C C . VAL A 1 162 ? 1.737 -20.594 -16.125 1 98.69 162 VAL A C 1
ATOM 1277 O O . VAL A 1 162 ? 2.898 -20.203 -16.297 1 98.69 162 VAL A O 1
ATOM 1280 N N . ASP A 1 163 ? 1.112 -21.359 -16.984 1 98.56 163 ASP A N 1
ATOM 1281 C CA . ASP A 1 163 ? 1.79 -21.922 -18.156 1 98.56 163 ASP A CA 1
ATOM 1282 C C . ASP A 1 163 ? 2.344 -20.812 -19.047 1 98.56 163 ASP A C 1
ATOM 1284 O O . ASP A 1 163 ? 3.496 -20.891 -19.484 1 98.56 163 ASP A O 1
ATOM 1288 N N . GLU A 1 164 ? 1.546 -19.859 -19.312 1 98.44 164 GLU A N 1
ATOM 1289 C CA . GLU A 1 164 ? 1.965 -18.766 -20.188 1 98.44 164 GLU A CA 1
ATOM 1290 C C . GLU A 1 164 ? 3.096 -17.953 -19.562 1 98.44 164 GLU A C 1
ATOM 1292 O O . GLU A 1 164 ? 4.02 -17.531 -20.25 1 98.44 164 GLU A O 1
ATOM 1297 N N . THR A 1 165 ? 3.008 -17.703 -18.25 1 98.5 165 THR A N 1
ATOM 1298 C CA . THR A 1 165 ? 4.051 -16.953 -17.578 1 98.5 165 THR A CA 1
ATOM 1299 C C . THR A 1 165 ? 5.375 -17.703 -17.594 1 98.5 165 THR A C 1
ATOM 1301 O O . THR A 1 165 ? 6.422 -17.125 -17.875 1 98.5 165 THR A O 1
ATOM 1304 N N . LEU A 1 166 ? 5.332 -19 -17.312 1 97.94 166 LEU A N 1
ATOM 1305 C CA . LEU A 1 166 ? 6.535 -19.812 -17.344 1 97.94 166 LEU A CA 1
ATOM 1306 C C . LEU A 1 166 ? 7.129 -19.844 -18.75 1 97.94 166 LEU A C 1
ATOM 1308 O O . LEU A 1 166 ? 8.344 -19.75 -18.922 1 97.94 166 LEU A O 1
ATOM 1312 N N . LYS A 1 167 ? 6.266 -20.016 -19.719 1 97.19 167 LYS A N 1
ATOM 1313 C CA . LYS A 1 167 ? 6.723 -20.031 -21.109 1 97.19 167 LYS A CA 1
ATOM 1314 C C . LYS A 1 167 ? 7.406 -18.719 -21.484 1 97.19 167 LYS A C 1
ATOM 1316 O O . LYS A 1 167 ? 8.445 -18.719 -22.141 1 97.19 167 LYS A O 1
ATOM 1321 N N . MET A 1 168 ? 6.785 -17.641 -21.078 1 97.62 168 MET A N 1
ATOM 1322 C CA . MET A 1 168 ? 7.387 -16.328 -21.312 1 97.62 168 MET A CA 1
ATOM 1323 C C . MET A 1 168 ? 8.781 -16.25 -20.703 1 97.62 168 MET A C 1
ATOM 1325 O O . MET A 1 168 ? 9.719 -15.766 -21.344 1 97.62 168 MET A O 1
ATOM 1329 N N . ALA A 1 169 ? 8.914 -16.703 -19.453 1 97.12 169 ALA A N 1
ATOM 1330 C CA . ALA A 1 169 ? 10.195 -16.672 -18.766 1 97.12 169 ALA A CA 1
ATOM 1331 C C . ALA A 1 169 ? 11.242 -17.516 -19.516 1 97.12 169 ALA A C 1
ATOM 1333 O O . ALA A 1 169 ? 12.398 -17.109 -19.641 1 97.12 169 ALA A O 1
ATOM 1334 N N . GLU A 1 170 ? 10.867 -18.656 -20 1 95.62 170 GLU A N 1
ATOM 1335 C CA . GLU A 1 170 ? 11.766 -19.531 -20.75 1 95.62 170 GLU A CA 1
ATOM 1336 C C . GLU A 1 170 ? 12.25 -18.859 -22.031 1 95.62 170 GLU A C 1
ATOM 1338 O O . GLU A 1 170 ? 13.43 -18.953 -22.391 1 95.62 170 GLU A O 1
ATOM 1343 N N . LYS A 1 171 ? 11.344 -18.172 -22.672 1 94.69 171 LYS A N 1
ATOM 1344 C CA . LYS A 1 171 ? 11.672 -17.516 -23.938 1 94.69 171 LYS A CA 1
ATOM 1345 C C . LYS A 1 171 ? 12.617 -16.344 -23.719 1 94.69 171 LYS A C 1
ATOM 1347 O O . LYS A 1 171 ? 13.43 -16.031 -24.594 1 94.69 171 LYS A O 1
ATOM 1352 N N . LEU A 1 172 ? 12.5 -15.703 -22.594 1 91.62 172 LEU A N 1
ATOM 1353 C CA . LEU A 1 172 ? 13.312 -14.523 -22.312 1 91.62 172 LEU A CA 1
ATOM 1354 C C . LEU A 1 172 ? 14.695 -14.93 -21.812 1 91.62 172 LEU A C 1
ATOM 1356 O O . LEU A 1 172 ? 15.625 -14.117 -21.844 1 91.62 172 LEU A O 1
ATOM 1360 N N . GLU A 1 173 ? 14.93 -16.078 -21.25 1 83.06 173 GLU A N 1
ATOM 1361 C CA . GLU A 1 173 ? 16.234 -16.594 -20.844 1 83.06 173 GLU A CA 1
ATOM 1362 C C . GLU A 1 173 ? 17.062 -16.984 -22.047 1 83.06 173 GLU A C 1
ATOM 1364 O O . GLU A 1 173 ? 18.297 -16.953 -22 1 83.06 173 GLU A O 1
ATOM 1369 N N . ASP A 1 174 ? 16.469 -17.391 -23.141 1 69.94 174 ASP A N 1
ATOM 1370 C CA . ASP A 1 174 ? 17.172 -17.797 -24.359 1 69.94 174 ASP A CA 1
ATOM 1371 C C . ASP A 1 174 ? 17.594 -16.594 -25.172 1 69.94 174 ASP A C 1
ATOM 1373 O O . ASP A 1 174 ? 18.672 -16.594 -25.797 1 69.94 174 ASP A O 1
ATOM 1377 N N . MET B 1 1 ? -13.398 22.156 14.469 1 93.69 1 MET B N 1
ATOM 1378 C CA . MET B 1 1 ? -13.203 21.078 13.5 1 93.69 1 MET B CA 1
ATOM 1379 C C . MET B 1 1 ? -12.109 20.125 13.953 1 93.69 1 MET B C 1
ATOM 1381 O O . MET B 1 1 ? -11.086 20.562 14.484 1 93.69 1 MET B O 1
ATOM 1385 N N . LYS B 1 2 ? -12.305 18.859 13.875 1 97.5 2 LYS B N 1
ATOM 1386 C CA . LYS B 1 2 ? -11.289 17.875 14.219 1 97.5 2 LYS B CA 1
ATOM 1387 C C . LYS B 1 2 ? -10.367 17.594 13.039 1 97.5 2 LYS B C 1
ATOM 1389 O O . LYS B 1 2 ? -10.828 17.281 11.945 1 97.5 2 LYS B O 1
ATOM 1394 N N . VAL B 1 3 ? -9.039 17.734 13.297 1 98.69 3 VAL B N 1
ATOM 1395 C CA . VAL B 1 3 ? -8.062 17.547 12.227 1 98.69 3 VAL B CA 1
ATOM 1396 C C . VAL B 1 3 ? -7.074 16.453 12.609 1 98.69 3 VAL B C 1
ATOM 1398 O O . VAL B 1 3 ? -6.609 16.391 13.758 1 98.69 3 VAL B O 1
ATOM 1401 N N . VAL B 1 4 ? -6.805 15.617 11.703 1 98.88 4 VAL B N 1
ATOM 1402 C CA . VAL B 1 4 ? -5.711 14.664 11.891 1 98.88 4 VAL B CA 1
ATOM 1403 C C . VAL B 1 4 ? -4.602 14.953 10.883 1 98.88 4 VAL B C 1
ATOM 1405 O O . VAL B 1 4 ? -4.871 15.258 9.719 1 98.88 4 VAL B O 1
ATOM 1408 N N . VAL B 1 5 ? -3.41 15.047 11.344 1 98.88 5 VAL B N 1
ATOM 1409 C CA . VAL B 1 5 ? -2.201 15.117 10.531 1 98.88 5 VAL B CA 1
ATOM 1410 C C . VAL B 1 5 ? -1.508 13.758 10.508 1 98.88 5 VAL B C 1
ATOM 1412 O O . VAL B 1 5 ? -1.216 13.188 11.562 1 98.88 5 VAL B O 1
ATOM 1415 N N . ILE B 1 6 ? -1.293 13.242 9.344 1 98.88 6 ILE B N 1
ATOM 1416 C CA . ILE B 1 6 ? -0.718 11.914 9.188 1 98.88 6 ILE B CA 1
ATOM 1417 C C . ILE B 1 6 ? 0.653 12.016 8.531 1 98.88 6 ILE B C 1
ATOM 1419 O O . ILE B 1 6 ? 0.77 12.5 7.398 1 98.88 6 ILE B O 1
ATOM 1423 N N . SER B 1 7 ? 1.653 11.625 9.234 1 98.81 7 SER B N 1
ATOM 1424 C CA . SER B 1 7 ? 2.979 11.422 8.656 1 98.81 7 SER B CA 1
ATOM 1425 C C . SER B 1 7 ? 3.162 9.977 8.188 1 98.81 7 SER B C 1
ATOM 1427 O O . SER B 1 7 ? 3.33 9.07 9 1 98.81 7 SER B O 1
ATOM 1429 N N . GLY B 1 8 ? 3.25 9.781 6.957 1 98.5 8 GLY B N 1
ATOM 1430 C CA . GLY B 1 8 ? 3.021 8.477 6.348 1 98.5 8 GLY B CA 1
ATOM 1431 C C . GLY B 1 8 ? 4.297 7.684 6.141 1 98.5 8 GLY B C 1
ATOM 1432 O O . GLY B 1 8 ? 4.273 6.613 5.531 1 98.5 8 GLY B O 1
ATOM 1433 N N . SER B 1 9 ? 5.445 8.172 6.609 1 97.69 9 SER B N 1
ATOM 1434 C CA . SER B 1 9 ? 6.684 7.406 6.504 1 97.69 9 SER B CA 1
ATOM 1435 C C . SER B 1 9 ? 6.863 6.484 7.703 1 97.69 9 SER B C 1
ATOM 1437 O O . SER B 1 9 ? 6.719 6.914 8.852 1 97.69 9 SER B O 1
ATOM 1439 N N . PRO B 1 10 ? 7.219 5.254 7.465 1 96.81 10 PRO B N 1
ATOM 1440 C CA . PRO B 1 10 ? 7.492 4.344 8.578 1 96.81 10 PRO B CA 1
ATOM 1441 C C . PRO B 1 10 ? 8.914 4.48 9.117 1 96.81 10 PRO B C 1
ATOM 1443 O O . PRO B 1 10 ? 9.258 3.873 10.133 1 96.81 10 PRO B O 1
ATOM 1446 N N . ARG B 1 11 ? 9.805 5.238 8.445 1 95.75 11 ARG B N 1
ATOM 1447 C CA . ARG B 1 11 ? 11.219 5.312 8.805 1 95.75 11 ARG B CA 1
ATOM 1448 C C . ARG B 1 11 ? 11.422 6.211 10.023 1 95.75 11 ARG B C 1
ATOM 1450 O O . ARG B 1 11 ? 10.836 7.293 10.109 1 95.75 11 ARG B O 1
ATOM 1457 N N . LYS B 1 12 ? 12.25 5.805 10.891 1 90.12 12 LYS B N 1
ATOM 1458 C CA . LYS B 1 12 ? 12.5 6.527 12.133 1 90.12 12 LYS B CA 1
ATOM 1459 C C . LYS B 1 12 ? 13.039 7.93 11.852 1 90.12 12 LYS B C 1
ATOM 1461 O O . LYS B 1 12 ? 12.602 8.906 12.469 1 90.12 12 LYS B O 1
ATOM 1466 N N . ASN B 1 13 ? 13.977 8.039 11.016 1 84.25 13 ASN B N 1
ATOM 1467 C CA . ASN B 1 13 ? 14.57 9.328 10.688 1 84.25 13 ASN B CA 1
ATOM 1468 C C . ASN B 1 13 ? 14.133 9.812 9.305 1 84.25 13 ASN B C 1
ATOM 1470 O O . ASN B 1 13 ? 14.969 10.234 8.5 1 84.25 13 ASN B O 1
ATOM 1474 N N . ALA B 1 14 ? 12.789 9.938 9.117 1 89.19 14 ALA B N 1
ATOM 1475 C CA . ALA B 1 14 ? 12.266 10.273 7.793 1 89.19 14 ALA B CA 1
ATOM 1476 C C . ALA B 1 14 ? 12.109 11.781 7.637 1 89.19 14 ALA B C 1
ATOM 1478 O O . ALA B 1 14 ? 11.727 12.477 8.586 1 89.19 14 ALA B O 1
ATOM 1479 N N . ASN B 1 15 ? 12.367 12.242 6.453 1 93.75 15 ASN B N 1
ATOM 1480 C CA . ASN B 1 15 ? 12.133 13.648 6.125 1 93.75 15 ASN B CA 1
ATOM 1481 C C . ASN B 1 15 ? 10.641 13.984 6.133 1 93.75 15 ASN B C 1
ATOM 1483 O O . ASN B 1 15 ? 10.258 15.117 6.418 1 93.75 15 ASN B O 1
ATOM 1487 N N . THR B 1 16 ? 9.82 12.969 5.871 1 96.69 16 THR B N 1
ATOM 1488 C CA . THR B 1 16 ? 8.383 13.172 5.84 1 96.69 16 THR B CA 1
ATOM 1489 C C . THR B 1 16 ? 7.871 13.656 7.195 1 96.69 16 THR B C 1
ATOM 1491 O O . THR B 1 16 ? 6.988 14.508 7.266 1 96.69 16 THR B O 1
ATOM 1494 N N . GLN B 1 17 ? 8.469 13.125 8.242 1 95.94 17 GLN B N 1
ATOM 1495 C CA . GLN B 1 17 ? 7.98 13.531 9.555 1 95.94 17 GLN B CA 1
ATOM 1496 C C . GLN B 1 17 ? 8.352 14.977 9.859 1 95.94 17 GLN B C 1
ATOM 1498 O O . GLN B 1 17 ? 7.633 15.672 10.57 1 95.94 17 GLN B O 1
ATOM 1503 N N . ILE B 1 18 ? 9.453 15.461 9.336 1 96.81 18 ILE B N 1
ATOM 1504 C CA . ILE B 1 18 ? 9.852 16.844 9.523 1 96.81 18 ILE B CA 1
ATOM 1505 C C . ILE B 1 18 ? 8.789 17.781 8.945 1 96.81 18 ILE B C 1
ATOM 1507 O O . ILE B 1 18 ? 8.32 18.703 9.625 1 96.81 18 ILE B O 1
ATOM 1511 N N . ILE B 1 19 ? 8.359 17.469 7.746 1 97.69 19 ILE B N 1
ATOM 1512 C CA . ILE B 1 19 ? 7.418 18.344 7.074 1 97.69 19 ILE B CA 1
ATOM 1513 C C . ILE B 1 19 ? 6.043 18.234 7.73 1 97.69 19 ILE B C 1
ATOM 1515 O O . ILE B 1 19 ? 5.34 19.234 7.906 1 97.69 19 ILE B O 1
ATOM 1519 N N . MET B 1 20 ? 5.648 17.031 8.188 1 98.31 20 MET B N 1
ATOM 1520 C CA . MET B 1 20 ? 4.293 16.859 8.719 1 98.31 20 MET B CA 1
ATOM 1521 C C . MET B 1 20 ? 4.203 17.359 10.156 1 98.31 20 MET B C 1
ATOM 1523 O O . MET B 1 20 ? 3.137 17.781 10.609 1 98.31 20 MET B O 1
ATOM 1527 N N . LYS B 1 21 ? 5.305 17.312 10.844 1 97.5 21 LYS B N 1
ATOM 1528 C CA . LYS B 1 21 ? 5.316 17.969 12.148 1 97.5 21 LYS B CA 1
ATOM 1529 C C . LYS B 1 21 ? 5.148 19.469 12.023 1 97.5 21 LYS B C 1
ATOM 1531 O O . LYS B 1 21 ? 4.457 20.094 12.828 1 97.5 21 LYS B O 1
ATOM 1536 N N . TYR B 1 22 ? 5.816 20.031 11.039 1 98.06 22 TYR B N 1
ATOM 1537 C CA . TYR B 1 22 ? 5.602 21.438 10.75 1 98.06 22 TYR B CA 1
ATOM 1538 C C . TYR B 1 22 ? 4.137 21.719 10.438 1 98.06 22 TYR B C 1
ATOM 1540 O O . TYR B 1 22 ? 3.549 22.656 10.969 1 98.06 22 TYR B O 1
ATOM 1548 N N . VAL B 1 23 ? 3.514 20.891 9.586 1 98.69 23 VAL B N 1
ATOM 1549 C CA . VAL B 1 23 ? 2.104 21 9.227 1 98.69 23 VAL B CA 1
ATOM 1550 C C . VAL B 1 23 ? 1.243 20.906 10.484 1 98.69 23 VAL B C 1
ATOM 1552 O O . VAL B 1 23 ? 0.303 21.688 10.664 1 98.69 23 VAL B O 1
ATOM 1555 N N . TYR B 1 24 ? 1.601 19.969 11.336 1 98.69 24 TYR B N 1
ATOM 1556 C CA . TYR B 1 24 ? 0.874 19.75 12.578 1 98.69 24 TYR B CA 1
ATOM 1557 C C . TYR B 1 24 ? 0.912 21 13.445 1 98.69 24 TYR B C 1
ATOM 1559 O O . TYR B 1 24 ? -0.129 21.484 13.914 1 98.69 24 TYR B O 1
ATOM 1567 N N . GLU B 1 25 ? 2.078 21.547 13.656 1 98.25 25 GLU B N 1
ATOM 1568 C CA . GLU B 1 25 ? 2.23 22.734 14.5 1 98.25 25 GLU B CA 1
ATOM 1569 C C . GLU B 1 25 ? 1.495 23.922 13.914 1 98.25 25 GLU B C 1
ATOM 1571 O O . GLU B 1 25 ? 0.834 24.672 14.641 1 98.25 25 GLU B O 1
ATOM 1576 N N . TYR B 1 26 ? 1.628 24.094 12.648 1 98.56 26 TYR B N 1
ATOM 1577 C CA . TYR B 1 26 ? 0.926 25.188 12 1 98.56 26 TYR B CA 1
ATOM 1578 C C . TYR B 1 26 ? -0.583 25.031 12.133 1 98.56 26 TYR B C 1
ATOM 1580 O O . TYR B 1 26 ? -1.291 25.984 12.453 1 98.56 26 TYR B O 1
ATOM 1588 N N . THR B 1 27 ? -1.076 23.844 11.883 1 98.69 27 THR B N 1
ATOM 1589 C CA . THR B 1 27 ? -2.506 23.578 11.992 1 98.69 27 THR B CA 1
ATOM 1590 C C . THR B 1 27 ? -3 23.828 13.414 1 98.69 27 THR B C 1
ATOM 1592 O O . THR B 1 27 ? -4.082 24.391 13.609 1 98.69 27 THR B O 1
ATOM 1595 N N . LYS B 1 28 ? -2.203 23.422 14.344 1 97.69 28 LYS B N 1
ATOM 1596 C CA . LYS B 1 28 ? -2.547 23.594 15.758 1 97.69 28 LYS B CA 1
ATOM 1597 C C . LYS B 1 28 ? -2.695 25.078 16.109 1 97.69 28 LYS B C 1
ATOM 1599 O O . LYS B 1 28 ? -3.5 25.438 16.969 1 97.69 28 LYS B O 1
ATOM 1604 N N . SER B 1 29 ? -1.897 25.922 15.492 1 97.12 29 SER B N 1
ATOM 1605 C CA . SER B 1 29 ? -1.977 27.359 15.727 1 97.12 29 SER B CA 1
ATOM 1606 C C . SER B 1 29 ? -3.297 27.922 15.227 1 97.12 29 SER B C 1
ATOM 1608 O O . SER B 1 29 ? -3.719 29 15.656 1 97.12 29 SER B O 1
ATOM 1610 N N . LYS B 1 30 ? -3.994 27.188 14.328 1 94.88 30 LYS B N 1
ATOM 1611 C CA . LYS B 1 30 ? -5.23 27.641 13.703 1 94.88 30 LYS B CA 1
ATOM 1612 C C . LYS B 1 30 ? -6.445 26.938 14.305 1 94.88 30 LYS B C 1
ATOM 1614 O O . LYS B 1 30 ? -7.562 27.453 14.234 1 94.88 30 LYS B O 1
ATOM 1619 N N . ASN B 1 31 ? -6.176 25.781 14.719 1 88.81 31 ASN B N 1
ATOM 1620 C CA . ASN B 1 31 ? -7.219 24.875 15.18 1 88.81 31 ASN B CA 1
ATOM 1621 C C . ASN B 1 31 ? -6.766 24.078 16.406 1 88.81 31 ASN B C 1
ATOM 1623 O O . ASN B 1 31 ? -5.703 23.453 16.375 1 88.81 31 ASN B O 1
ATOM 1627 N N . GLN B 1 32 ? -7.543 24.047 17.391 1 91 32 GLN B N 1
ATOM 1628 C CA . GLN B 1 32 ? -7.105 23.469 18.656 1 91 32 GLN B CA 1
ATOM 1629 C C . GLN B 1 32 ? -7.246 21.938 18.625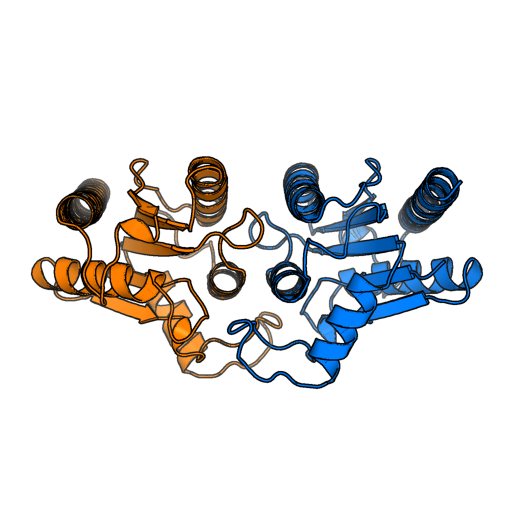 1 91 32 GLN B C 1
ATOM 1631 O O . GLN B 1 32 ? -6.457 21.234 19.266 1 91 32 GLN B O 1
ATOM 1636 N N . ASP B 1 33 ? -8.203 21.375 17.969 1 97.12 33 ASP B N 1
ATOM 1637 C CA . ASP B 1 33 ? -8.477 19.938 17.969 1 97.12 33 ASP B CA 1
ATOM 1638 C C . ASP B 1 33 ? -7.727 19.234 16.844 1 97.12 33 ASP B C 1
ATOM 1640 O O . ASP B 1 33 ? -8.32 18.922 15.812 1 97.12 33 ASP B O 1
ATOM 1644 N N . VAL B 1 34 ? -6.426 19.141 17.031 1 98.44 34 VAL B N 1
ATOM 1645 C CA . VAL B 1 34 ? -5.555 18.531 16.031 1 98.44 34 VAL B CA 1
ATOM 1646 C C . VAL B 1 34 ? -4.793 17.359 16.656 1 98.44 34 VAL B C 1
ATOM 1648 O O . VAL B 1 34 ? -4.27 17.469 17.766 1 98.44 34 VAL B O 1
ATOM 1651 N N . LYS B 1 35 ? -4.719 16.219 15.984 1 98.5 35 LYS B N 1
ATOM 1652 C CA . LYS B 1 35 ? -3.932 15.055 16.391 1 98.5 35 LYS B CA 1
ATOM 1653 C C . LYS B 1 35 ? -2.91 14.68 15.312 1 98.5 35 LYS B C 1
ATOM 1655 O O . LYS B 1 35 ? -3.184 14.812 14.117 1 98.5 35 LYS B O 1
ATOM 1660 N N . LEU B 1 36 ? -1.789 14.25 15.789 1 98.56 36 LEU B N 1
ATOM 1661 C CA . LEU B 1 36 ? -0.744 13.773 14.891 1 98.56 36 LEU B CA 1
ATOM 1662 C C . LEU B 1 36 ? -0.638 12.25 14.938 1 98.56 36 LEU B C 1
ATOM 1664 O O . LEU B 1 36 ? -0.536 11.664 16.016 1 98.56 36 LEU B O 1
ATOM 1668 N N . ILE B 1 37 ? -0.782 11.633 13.852 1 98.75 37 ILE B N 1
ATOM 1669 C CA . ILE B 1 37 ? -0.456 10.219 13.68 1 98.75 37 ILE B CA 1
ATOM 1670 C C . ILE B 1 37 ? 0.867 10.086 12.93 1 98.75 37 ILE B C 1
ATOM 1672 O O . ILE B 1 37 ? 0.931 10.328 11.719 1 98.75 37 ILE B O 1
ATOM 1676 N N . ASN B 1 38 ? 1.861 9.773 13.641 1 98.38 38 ASN B N 1
ATOM 1677 C CA . ASN B 1 38 ? 3.201 9.609 13.078 1 98.38 38 ASN B CA 1
ATOM 1678 C C . ASN B 1 38 ? 3.559 8.133 12.898 1 98.38 38 ASN B C 1
ATOM 1680 O O . ASN B 1 38 ? 3.816 7.43 13.883 1 98.38 38 ASN B O 1
ATOM 1684 N N . LEU B 1 39 ? 3.686 7.699 11.695 1 98.31 39 LEU B N 1
ATOM 1685 C CA . LEU B 1 39 ? 3.861 6.277 11.43 1 98.31 39 LEU B CA 1
ATOM 1686 C C . LEU B 1 39 ? 5.293 5.84 11.734 1 98.31 39 LEU B C 1
ATOM 1688 O O . LEU B 1 39 ? 5.566 4.645 11.875 1 98.31 39 LEU B O 1
ATOM 1692 N N . SER B 1 40 ? 6.191 6.762 11.844 1 96.69 40 SER B N 1
ATOM 1693 C CA . SER B 1 40 ? 7.574 6.434 12.18 1 96.69 40 SER B CA 1
ATOM 1694 C C . SER B 1 40 ? 7.688 5.957 13.625 1 96.69 40 SER B C 1
ATOM 1696 O O . SER B 1 40 ? 8.711 5.395 14.023 1 96.69 40 SER B O 1
ATOM 1698 N N . ASP B 1 41 ? 6.617 6.18 14.414 1 95.81 41 ASP B N 1
ATOM 1699 C CA . ASP B 1 41 ? 6.613 5.742 15.805 1 95.81 41 ASP B CA 1
ATOM 1700 C C . ASP B 1 41 ? 6.551 4.219 15.898 1 95.81 41 ASP B C 1
ATOM 1702 O O . ASP B 1 41 ? 6.855 3.645 16.953 1 95.81 41 ASP B O 1
ATOM 1706 N N . GLY B 1 42 ? 6.105 3.592 14.867 1 94.25 42 GLY B N 1
ATOM 1707 C CA . GLY B 1 42 ? 6.125 2.139 14.797 1 94.25 42 GLY B CA 1
ATOM 1708 C C . GLY B 1 42 ? 5.055 1.489 15.656 1 94.25 42 GLY B C 1
ATOM 1709 O O . GLY B 1 42 ? 5.219 0.354 16.109 1 94.25 42 GLY B O 1
ATOM 1710 N N . GLN B 1 43 ? 3.967 2.207 15.844 1 96.75 43 GLN B N 1
ATOM 1711 C CA . GLN B 1 43 ? 2.969 1.698 16.781 1 96.75 43 GLN B CA 1
ATOM 1712 C C . GLN B 1 43 ? 1.813 1.029 16.031 1 96.75 43 GLN B C 1
ATOM 1714 O O . GLN B 1 43 ? 1.007 0.322 16.641 1 96.75 43 GLN B O 1
ATOM 1719 N N . ILE B 1 44 ? 1.688 1.3 14.711 1 98.31 44 ILE B N 1
ATOM 1720 C CA . ILE B 1 44 ? 0.581 0.751 13.938 1 98.31 44 ILE B CA 1
ATOM 1721 C C . ILE B 1 44 ? 0.93 -0.66 13.469 1 98.31 44 ILE B C 1
ATOM 1723 O O . ILE B 1 44 ? 1.978 -0.876 12.859 1 98.31 44 ILE B O 1
ATOM 1727 N N . GLU B 1 45 ? 0.089 -1.595 13.711 1 98 45 GLU B N 1
ATOM 1728 C CA . GLU B 1 45 ? 0.315 -2.994 13.359 1 98 45 GLU B CA 1
ATOM 1729 C C . GLU B 1 45 ? -0.048 -3.266 11.906 1 98 45 GLU B C 1
ATOM 1731 O O . GLU B 1 45 ? -0.855 -2.545 11.312 1 98 45 GLU B O 1
ATOM 1736 N N . CYS B 1 46 ? 0.572 -4.328 11.375 1 97.88 46 CYS B N 1
ATOM 1737 C CA . CYS B 1 46 ? 0.136 -4.816 10.07 1 97.88 46 CYS B CA 1
ATOM 1738 C C . CYS B 1 46 ? -1.319 -5.266 10.117 1 97.88 46 CYS B C 1
ATOM 1740 O O . CYS B 1 46 ? -1.728 -5.969 11.047 1 97.88 46 CYS B O 1
ATOM 1742 N N . TYR B 1 47 ? -1.982 -4.836 9.203 1 98.06 47 TYR B N 1
ATOM 1743 C CA . TYR B 1 47 ? -3.373 -5.266 9.117 1 98.06 47 TYR B CA 1
ATOM 1744 C C . TYR B 1 47 ? -3.467 -6.766 8.852 1 98.06 47 TYR B C 1
ATOM 1746 O O . TYR B 1 47 ? -2.781 -7.285 7.969 1 98.06 47 TYR B O 1
ATOM 1754 N N . ARG B 1 48 ? -4.371 -7.48 9.586 1 96.75 48 ARG B N 1
ATOM 1755 C CA . ARG B 1 48 ? -4.527 -8.93 9.453 1 96.75 48 ARG B CA 1
ATOM 1756 C C . ARG B 1 48 ? -5.996 -9.305 9.273 1 96.75 48 ARG B C 1
ATOM 1758 O O . ARG B 1 48 ? -6.344 -10.484 9.297 1 96.75 48 ARG B O 1
ATOM 1765 N N . GLY B 1 49 ? -6.836 -8.266 9.117 1 94.75 49 GLY B N 1
ATOM 1766 C CA . GLY B 1 49 ? -8.258 -8.523 8.953 1 94.75 49 GLY B CA 1
ATOM 1767 C C . GLY B 1 49 ? -9.102 -7.926 10.062 1 94.75 49 GLY B C 1
ATOM 1768 O O . GLY B 1 49 ? -8.586 -7.57 11.125 1 94.75 49 GLY B O 1
ATOM 1769 N N . PRO B 1 50 ? -10.406 -7.855 9.898 1 92.56 50 PRO B N 1
ATOM 1770 C CA . PRO B 1 50 ? -11.297 -7.145 10.828 1 92.56 50 PRO B CA 1
ATOM 1771 C C . PRO B 1 50 ? -11.562 -7.934 12.109 1 92.56 50 PRO B C 1
ATOM 1773 O O . PRO B 1 50 ? -12 -7.363 13.109 1 92.56 50 PRO B O 1
ATOM 1776 N N . GLU B 1 51 ? -11.32 -9.234 12.102 1 91.69 51 GLU B N 1
ATOM 1777 C CA . GLU B 1 51 ? -11.68 -10.07 13.242 1 91.69 51 GLU B CA 1
ATOM 1778 C C . GLU B 1 51 ? -10.516 -10.211 14.219 1 91.69 51 GLU B C 1
ATOM 1780 O O . GLU B 1 51 ? -10.641 -10.852 15.266 1 91.69 51 GLU B O 1
ATOM 1785 N N . GLU B 1 52 ? -9.492 -9.562 13.891 1 95.5 52 GLU B N 1
ATOM 1786 C CA . GLU B 1 52 ? -8.305 -9.703 14.727 1 95.5 52 GLU B CA 1
ATOM 1787 C C . GLU B 1 52 ? -8.242 -8.602 15.789 1 95.5 52 GLU B C 1
ATOM 1789 O O . GLU B 1 52 ? -8.883 -7.562 15.648 1 95.5 52 GLU B O 1
ATOM 1794 N N . GLU B 1 53 ? -7.527 -8.922 16.844 1 96.44 53 GLU B N 1
ATOM 1795 C CA . GLU B 1 53 ? -7.273 -7.926 17.875 1 96.44 53 GLU B CA 1
ATOM 1796 C C . GLU B 1 53 ? -6.016 -7.121 17.562 1 96.44 53 GLU B C 1
ATOM 1798 O O . GLU B 1 53 ? -5.004 -7.68 17.141 1 96.44 53 GLU B O 1
ATOM 1803 N N . TYR B 1 54 ? -6.125 -5.883 17.766 1 97.88 54 TYR B N 1
ATOM 1804 C CA . TYR B 1 54 ? -5.012 -4.969 17.531 1 97.88 54 TYR B CA 1
ATOM 1805 C C . TYR B 1 54 ? -4.703 -4.164 18.797 1 97.88 54 TYR B C 1
ATOM 1807 O O . TYR B 1 54 ? -5.531 -4.09 19.703 1 97.88 54 TYR B O 1
ATOM 1815 N N . ASN B 1 55 ? -3.51 -3.609 18.875 1 98.31 55 ASN B N 1
ATOM 1816 C CA . ASN B 1 55 ? -3.133 -2.801 20.016 1 98.31 55 ASN B CA 1
ATOM 1817 C C . ASN B 1 55 ? -3.912 -1.49 20.062 1 98.31 55 ASN B C 1
ATOM 1819 O O . ASN B 1 55 ? -4.59 -1.132 19.109 1 98.31 55 ASN B O 1
ATOM 1823 N N . GLN B 1 56 ? -3.938 -0.841 21.156 1 98.44 56 GLN B N 1
ATOM 1824 C CA . GLN B 1 56 ? -4.727 0.365 21.375 1 98.44 56 GLN B CA 1
ATOM 1825 C C . GLN B 1 56 ? -4.281 1.493 20.453 1 98.44 56 GLN B C 1
ATOM 1827 O O . GLN B 1 56 ? -5.109 2.266 19.969 1 98.44 56 GLN B O 1
ATOM 1832 N N . ALA B 1 57 ? -2.986 1.622 20.203 1 98.56 57 ALA B N 1
ATOM 1833 C CA . ALA B 1 57 ? -2.475 2.682 19.328 1 98.56 57 ALA B CA 1
ATOM 1834 C C . ALA B 1 57 ? -3.09 2.594 17.938 1 98.56 57 ALA B C 1
ATOM 1836 O O . ALA B 1 57 ? -3.48 3.611 17.359 1 98.56 57 ALA B O 1
ATOM 1837 N N . THR B 1 58 ? -3.148 1.371 17.406 1 98.75 58 THR B N 1
ATOM 1838 C CA . THR B 1 58 ? -3.764 1.142 16.109 1 98.75 58 THR B CA 1
ATOM 1839 C C . THR B 1 58 ? -5.238 1.53 16.125 1 98.75 58 THR B C 1
ATOM 1841 O O . THR B 1 58 ? -5.715 2.24 15.242 1 98.75 58 THR B O 1
ATOM 1844 N N . LYS B 1 59 ? -5.895 1.096 17.156 1 98.5 59 LYS B N 1
ATOM 1845 C CA . LYS B 1 59 ? -7.316 1.391 17.297 1 98.5 59 LYS B CA 1
ATOM 1846 C C . LYS B 1 59 ? -7.555 2.891 17.422 1 98.5 59 LYS B C 1
ATOM 1848 O O . LYS B 1 59 ? -8.484 3.434 16.828 1 98.5 59 LYS B O 1
ATOM 1853 N N . ASP B 1 60 ? -6.773 3.539 18.203 1 98.69 60 ASP B N 1
ATOM 1854 C CA . ASP B 1 60 ? -6.906 4.98 18.391 1 98.69 60 ASP B CA 1
ATOM 1855 C C . ASP B 1 60 ? -6.672 5.738 17.094 1 98.69 60 ASP B C 1
ATOM 1857 O O . ASP B 1 60 ? -7.398 6.68 16.781 1 98.69 60 ASP B O 1
ATOM 1861 N N . ALA B 1 61 ? -5.652 5.344 16.375 1 98.81 61 ALA B N 1
ATOM 1862 C CA . ALA B 1 61 ? -5.367 6.004 15.102 1 98.81 61 ALA B CA 1
ATOM 1863 C C . ALA B 1 61 ? -6.551 5.891 14.148 1 98.81 61 ALA B C 1
ATOM 1865 O O . ALA B 1 61 ? -6.957 6.875 13.523 1 98.81 61 ALA B O 1
ATOM 1866 N N . ALA B 1 62 ? -7.09 4.68 14.016 1 98.69 62 ALA B N 1
ATOM 1867 C CA . ALA B 1 62 ? -8.258 4.465 13.156 1 98.69 62 ALA B CA 1
ATOM 1868 C C . ALA B 1 62 ? -9.43 5.332 13.602 1 98.69 62 ALA B C 1
ATOM 1870 O O . ALA B 1 62 ? -10.078 5.98 12.773 1 98.69 62 ALA B O 1
ATOM 1871 N N . LYS B 1 63 ? -9.656 5.387 14.891 1 98.62 63 LYS B N 1
ATOM 1872 C CA . LYS B 1 63 ? -10.734 6.195 15.445 1 98.62 63 LYS B CA 1
ATOM 1873 C C . LYS B 1 63 ? -10.523 7.676 15.148 1 98.62 63 LYS B C 1
ATOM 1875 O O . LYS B 1 63 ? -11.453 8.367 14.719 1 98.62 63 LYS B O 1
ATOM 1880 N N . ASP B 1 64 ? -9.32 8.109 15.383 1 98.69 64 ASP B N 1
ATOM 1881 C CA . ASP B 1 64 ? -9 9.516 15.141 1 98.69 64 ASP B CA 1
ATOM 1882 C C . ASP B 1 64 ? -9.25 9.891 13.688 1 98.69 64 ASP B C 1
ATOM 1884 O O . ASP B 1 64 ? -9.797 10.961 13.398 1 98.69 64 ASP B O 1
ATOM 1888 N N . ILE B 1 65 ? -8.883 9.062 12.773 1 98.81 65 ILE B N 1
ATOM 1889 C CA . ILE B 1 65 ? -9.062 9.312 11.352 1 98.81 65 ILE B CA 1
ATOM 1890 C C . ILE B 1 65 ? -10.547 9.359 11.016 1 98.81 65 ILE B C 1
ATOM 1892 O O . ILE B 1 65 ? -11.016 10.281 10.352 1 98.81 65 ILE B O 1
ATOM 1896 N N . MET B 1 66 ? -11.289 8.391 11.5 1 98.69 66 MET B N 1
ATOM 1897 C CA . MET B 1 66 ? -12.711 8.281 11.164 1 98.69 66 MET B CA 1
ATOM 1898 C C . MET B 1 66 ? -13.5 9.414 11.805 1 98.69 66 MET B C 1
ATOM 1900 O O . MET B 1 66 ? -14.516 9.852 11.258 1 98.69 66 MET B O 1
ATOM 1904 N N . GLU B 1 67 ? -13 10.023 12.875 1 98.31 67 GLU B N 1
ATOM 1905 C CA . GLU B 1 67 ? -13.711 11.094 13.57 1 98.31 67 GLU B CA 1
ATOM 1906 C C . GLU B 1 67 ? -13.297 12.461 13.039 1 98.31 67 GLU B C 1
ATOM 1908 O O . GLU B 1 67 ? -13.992 13.461 13.266 1 98.31 67 GLU B O 1
ATOM 1913 N N . ALA B 1 68 ? -12.195 12.578 12.352 1 98.5 68 ALA B N 1
ATOM 1914 C CA . ALA B 1 68 ? -11.672 13.867 11.906 1 98.5 68 ALA B CA 1
ATOM 1915 C C . ALA B 1 68 ? -12.492 14.414 10.734 1 98.5 68 ALA B C 1
ATOM 1917 O O . ALA B 1 68 ? -12.945 13.648 9.883 1 98.5 68 ALA B O 1
ATOM 1918 N N . ASP B 1 69 ? -12.602 15.672 10.695 1 98.19 69 ASP B N 1
ATOM 1919 C CA . ASP B 1 69 ? -13.242 16.359 9.578 1 98.19 69 ASP B CA 1
ATOM 1920 C C . ASP B 1 69 ? -12.25 16.609 8.445 1 98.19 69 ASP B C 1
ATOM 1922 O O . ASP B 1 69 ? -12.641 16.672 7.273 1 98.19 69 ASP B O 1
ATOM 1926 N N . VAL B 1 70 ? -11 16.781 8.828 1 98.69 70 VAL B N 1
ATOM 1927 C CA . VAL B 1 70 ? -9.945 17.109 7.879 1 98.69 70 VAL B CA 1
ATOM 1928 C C . VAL B 1 70 ? -8.766 16.156 8.062 1 98.69 70 VAL B C 1
ATOM 1930 O O . VAL B 1 70 ? -8.352 15.883 9.195 1 98.69 70 VAL B O 1
ATOM 1933 N N . TRP B 1 71 ? -8.305 15.602 6.965 1 98.94 71 TRP B N 1
ATOM 1934 C CA . TRP B 1 71 ? -7.094 14.789 6.91 1 98.94 71 TRP B CA 1
ATOM 1935 C C . TRP B 1 71 ? -5.965 15.539 6.211 1 98.94 71 TRP B C 1
ATOM 1937 O O . TRP B 1 71 ? -6.098 15.938 5.051 1 98.94 71 TRP B O 1
ATOM 1947 N N . LEU B 1 72 ? -4.891 15.82 6.852 1 98.94 72 LEU B N 1
ATOM 1948 C CA . LEU B 1 72 ? -3.662 16.297 6.227 1 98.94 72 LEU B CA 1
ATOM 1949 C C . LEU B 1 72 ? -2.629 15.172 6.137 1 98.94 72 LEU B C 1
ATOM 1951 O O . LEU B 1 72 ? -2.062 14.766 7.156 1 98.94 72 LEU B O 1
ATOM 1955 N N . ILE B 1 73 ? -2.344 14.758 4.953 1 98.94 73 ILE B N 1
ATOM 1956 C CA . ILE B 1 73 ? -1.606 13.523 4.73 1 98.94 73 ILE B CA 1
ATOM 1957 C C . ILE B 1 73 ? -0.251 13.828 4.098 1 98.94 73 ILE B C 1
ATOM 1959 O O . ILE B 1 73 ? -0.175 14.555 3.102 1 98.94 73 ILE B O 1
ATOM 1963 N N . GLY B 1 74 ? 0.767 13.375 4.668 1 98.75 74 GLY B N 1
ATOM 1964 C CA . GLY B 1 74 ? 2.102 13.414 4.094 1 98.75 74 GLY B CA 1
ATOM 1965 C C . GLY B 1 74 ? 2.662 12.031 3.809 1 98.75 74 GLY B C 1
ATOM 1966 O O . GLY B 1 74 ? 2.607 11.141 4.664 1 98.75 74 GLY B O 1
ATOM 1967 N N . SER B 1 75 ? 3.18 11.836 2.672 1 98.5 75 SER B N 1
ATOM 1968 C CA . SER B 1 75 ? 3.742 10.531 2.33 1 98.5 75 SER B CA 1
ATOM 1969 C C . SER B 1 75 ? 5.043 10.68 1.55 1 98.5 75 SER B C 1
ATOM 1971 O O . SER B 1 75 ? 5.18 11.586 0.724 1 98.5 75 SER B O 1
ATOM 1973 N N . PRO B 1 76 ? 6.016 9.797 1.767 1 97.94 76 PRO B N 1
ATOM 1974 C CA . PRO B 1 76 ? 7.105 9.625 0.8 1 97.94 76 PRO B CA 1
ATOM 1975 C C . PRO B 1 76 ? 6.668 8.859 -0.448 1 97.94 76 PRO B C 1
ATOM 1977 O O . PRO B 1 76 ? 5.535 8.383 -0.518 1 97.94 76 PRO B O 1
ATOM 1980 N N . ILE B 1 77 ? 7.535 8.859 -1.452 1 98 77 ILE B N 1
ATOM 1981 C CA . ILE B 1 77 ? 7.352 7.98 -2.604 1 98 77 ILE B CA 1
ATOM 1982 C C . ILE B 1 77 ? 8.234 6.742 -2.457 1 98 77 ILE B C 1
ATOM 1984 O O . ILE B 1 77 ? 9.461 6.852 -2.398 1 98 77 ILE B O 1
ATOM 1988 N N . TYR B 1 78 ? 7.633 5.602 -2.301 1 96.94 78 TYR B N 1
ATOM 1989 C CA . TYR B 1 78 ? 8.297 4.305 -2.287 1 96.94 78 TYR B CA 1
ATOM 1990 C C . TYR B 1 78 ? 7.82 3.436 -3.443 1 96.94 78 TYR B C 1
ATOM 1992 O O . TYR B 1 78 ? 6.629 3.143 -3.559 1 96.94 78 TYR B O 1
ATOM 2000 N N . ASN B 1 79 ? 8.773 3.072 -4.32 1 97.19 79 ASN B N 1
ATOM 2001 C CA . ASN B 1 79 ? 8.477 2.178 -5.434 1 97.19 79 ASN B CA 1
ATOM 2002 C C . ASN B 1 79 ? 7.363 2.734 -6.316 1 97.19 79 ASN B C 1
ATOM 2004 O O . ASN B 1 79 ? 6.441 2.006 -6.688 1 97.19 79 ASN B O 1
ATOM 2008 N N . SER B 1 80 ? 7.375 4.055 -6.527 1 96.75 80 SER B N 1
ATOM 2009 C CA . SER B 1 80 ? 6.457 4.781 -7.395 1 96.75 80 SER B CA 1
ATOM 2010 C C . SER B 1 80 ? 5.055 4.836 -6.793 1 96.75 80 SER B C 1
ATOM 2012 O O . SER B 1 80 ? 4.082 5.113 -7.496 1 96.75 80 SER B O 1
ATOM 2014 N N . PHE B 1 81 ? 4.918 4.566 -5.57 1 98.25 81 PHE B N 1
ATOM 2015 C CA . PHE B 1 81 ? 3.672 4.629 -4.812 1 98.25 81 PHE B CA 1
ATOM 2016 C C . PHE B 1 81 ? 3.861 5.422 -3.525 1 98.25 81 PHE B C 1
ATOM 2018 O O . PHE B 1 81 ? 4.984 5.801 -3.182 1 98.25 81 PHE B O 1
ATOM 2025 N N . PHE B 1 82 ? 2.758 5.719 -2.852 1 98.44 82 PHE B N 1
ATOM 2026 C CA . PHE B 1 82 ? 2.842 6.121 -1.452 1 98.44 82 PHE B CA 1
ATOM 2027 C C . PHE B 1 82 ? 3.254 4.949 -0.573 1 98.44 82 PHE B C 1
ATOM 2029 O O . PHE B 1 82 ? 3.305 3.807 -1.036 1 98.44 82 PHE B O 1
ATOM 2036 N N . SER B 1 83 ? 3.668 5.25 0.629 1 98.5 83 SER B N 1
ATOM 2037 C CA . SER B 1 83 ? 4.266 4.227 1.482 1 98.5 83 SER B CA 1
ATOM 2038 C C . SER B 1 83 ? 3.262 3.123 1.806 1 98.5 83 SER B C 1
ATOM 2040 O O . SER B 1 83 ? 2.064 3.385 1.938 1 98.5 83 SER B O 1
ATOM 2042 N N . SER B 1 84 ? 3.75 1.892 1.959 1 98.5 84 SER B N 1
ATOM 2043 C CA . SER B 1 84 ? 2.904 0.782 2.387 1 98.5 84 SER B CA 1
ATOM 2044 C C . SER B 1 84 ? 2.322 1.035 3.773 1 98.5 84 SER B C 1
ATOM 2046 O O . SER B 1 84 ? 1.209 0.596 4.074 1 98.5 84 SER B O 1
ATOM 2048 N N . ALA B 1 85 ? 3.072 1.761 4.613 1 98.56 85 ALA B N 1
ATOM 2049 C CA . ALA B 1 85 ? 2.602 2.092 5.953 1 98.56 85 ALA B CA 1
ATOM 2050 C C . ALA B 1 85 ? 1.331 2.938 5.898 1 98.56 85 ALA B C 1
ATOM 2052 O O . ALA B 1 85 ? 0.392 2.711 6.664 1 98.56 85 ALA B O 1
ATOM 2053 N N . LEU B 1 86 ? 1.356 3.895 5.012 1 98.75 86 LEU B N 1
ATOM 2054 C CA . LEU B 1 86 ? 0.156 4.707 4.848 1 98.75 86 LEU B CA 1
ATOM 2055 C C . LEU B 1 86 ? -1.014 3.855 4.359 1 98.75 86 LEU B C 1
ATOM 2057 O O . LEU B 1 86 ? -2.123 3.961 4.887 1 98.75 86 LEU B O 1
ATOM 2061 N N . LYS B 1 87 ? -0.808 3.057 3.344 1 98.75 87 LYS B N 1
ATOM 2062 C CA . LYS B 1 87 ? -1.854 2.166 2.848 1 98.75 87 LYS B CA 1
ATOM 2063 C C . LYS B 1 87 ? -2.377 1.261 3.961 1 98.75 87 LYS B C 1
ATOM 2065 O O . LYS B 1 87 ? -3.582 1.025 4.062 1 98.75 87 LYS B O 1
ATOM 2070 N N . ASN B 1 88 ? -1.441 0.708 4.734 1 98.69 88 ASN B N 1
ATOM 2071 C CA . ASN B 1 88 ? -1.794 -0.159 5.852 1 98.69 88 ASN B CA 1
ATOM 2072 C C . ASN B 1 88 ? -2.719 0.548 6.84 1 98.69 88 ASN B C 1
ATOM 2074 O O . ASN B 1 88 ? -3.695 -0.038 7.312 1 98.69 88 ASN B O 1
ATOM 2078 N N . LEU B 1 89 ? -2.4 1.76 7.156 1 98.75 89 LEU B N 1
ATOM 2079 C CA . LEU B 1 89 ? -3.221 2.547 8.07 1 98.75 89 LEU B CA 1
ATOM 2080 C C . LEU B 1 89 ? -4.66 2.631 7.574 1 98.75 89 LEU B C 1
ATOM 2082 O O . LEU B 1 89 ? -5.602 2.492 8.359 1 98.75 89 LEU B O 1
ATOM 2086 N N . PHE B 1 90 ? -4.859 2.777 6.277 1 98.69 90 PHE B N 1
ATOM 2087 C CA . PHE B 1 90 ? -6.188 2.994 5.719 1 98.69 90 PHE B CA 1
ATOM 2088 C C . PHE B 1 90 ? -6.953 1.681 5.617 1 98.69 90 PHE B C 1
ATOM 2090 O O . PHE B 1 90 ? -8.164 1.679 5.398 1 98.69 90 PHE B O 1
ATOM 2097 N N . GLU B 1 91 ? -6.242 0.542 5.785 1 98.5 91 GLU B N 1
ATOM 2098 C CA . GLU B 1 91 ? -6.953 -0.73 5.863 1 98.5 91 GLU B CA 1
ATOM 2099 C C . GLU B 1 91 ? -7.891 -0.767 7.066 1 98.5 91 GLU B C 1
ATOM 2101 O O . GLU B 1 91 ? -8.844 -1.553 7.098 1 98.5 91 GLU B O 1
ATOM 2106 N N . TYR B 1 92 ? -7.648 0.072 8.086 1 98.56 92 TYR B N 1
ATOM 2107 C CA . TYR B 1 92 ? -8.406 0.055 9.328 1 98.56 92 TYR B CA 1
ATOM 2108 C C . TYR B 1 92 ? -9.609 0.989 9.25 1 98.56 92 TYR B C 1
ATOM 2110 O O . TYR B 1 92 ? -10.43 1.039 10.172 1 98.56 92 TYR B O 1
ATOM 2118 N N . ILE B 1 93 ? -9.734 1.764 8.18 1 98.62 93 ILE B N 1
ATOM 2119 C CA . ILE B 1 93 ? -10.727 2.828 8.102 1 98.62 93 ILE B CA 1
ATOM 2120 C C . ILE B 1 93 ? -11.992 2.303 7.426 1 98.62 93 ILE B C 1
ATOM 2122 O O . ILE B 1 93 ? -11.922 1.626 6.398 1 98.62 93 ILE B O 1
ATOM 2126 N N . ASN B 1 94 ? -13.102 2.57 8 1 97.69 94 ASN B N 1
ATOM 2127 C CA . ASN B 1 94 ? -14.398 2.215 7.441 1 97.69 94 ASN B CA 1
ATOM 2128 C C . ASN B 1 94 ? -14.906 3.287 6.484 1 97.69 94 ASN B C 1
ATOM 2130 O O . ASN B 1 94 ? -15.32 4.367 6.918 1 97.69 94 ASN B O 1
ATOM 2134 N N . TYR B 1 95 ? -14.938 2.973 5.223 1 96.56 95 TYR B N 1
ATOM 2135 C CA . TYR B 1 95 ? -15.289 3.943 4.188 1 96.56 95 TYR B CA 1
ATOM 2136 C C . TYR B 1 95 ? -16.703 4.477 4.395 1 96.56 95 TYR B C 1
ATOM 2138 O O . TYR B 1 95 ? -17.031 5.562 3.916 1 96.56 95 TYR B O 1
ATOM 2146 N N . LYS B 1 96 ? -17.547 3.791 5.152 1 96.88 96 LYS B N 1
ATOM 2147 C CA . LYS B 1 96 ? -18.938 4.219 5.391 1 96.88 96 LYS B CA 1
ATOM 2148 C C . LYS B 1 96 ? -18.984 5.379 6.375 1 96.88 96 LYS B C 1
ATOM 2150 O O . LYS B 1 96 ? -20.016 6.039 6.512 1 96.88 96 LYS B O 1
ATOM 2155 N N . GLU B 1 97 ? -17.875 5.617 7.004 1 97 97 GLU B N 1
ATOM 2156 C CA . GLU B 1 97 ? -17.875 6.621 8.07 1 97 97 GLU B CA 1
ATOM 2157 C C . GLU B 1 97 ? -17.094 7.863 7.645 1 97 97 GLU B C 1
ATOM 2159 O O . GLU B 1 97 ? -16.828 8.742 8.469 1 97 97 GLU B O 1
ATOM 2164 N N . THR B 1 98 ? -16.703 8 6.34 1 98.19 98 THR B N 1
ATOM 2165 C CA . THR B 1 98 ? -15.719 9.031 6.039 1 98.19 98 THR B CA 1
ATOM 2166 C C . THR B 1 98 ? -16.234 9.977 4.961 1 98.19 98 THR B C 1
ATOM 2168 O O . THR B 1 98 ? -15.531 10.898 4.547 1 98.19 98 THR B O 1
ATOM 2171 N N . ALA B 1 99 ? -17.5 9.82 4.574 1 96.62 99 ALA B N 1
ATOM 2172 C CA . ALA B 1 99 ? -18.031 10.641 3.492 1 96.62 99 ALA B CA 1
ATOM 2173 C C . ALA B 1 99 ? -18.062 12.117 3.879 1 96.62 99 ALA B C 1
ATOM 2175 O O . ALA B 1 99 ? -18.469 12.469 4.988 1 96.62 99 ALA B O 1
ATOM 2176 N N . GLY B 1 100 ? -17.531 12.93 2.971 1 95.38 100 GLY B N 1
ATOM 2177 C CA . GLY B 1 100 ? -17.656 14.375 3.141 1 95.38 100 GLY B CA 1
ATOM 2178 C C . GLY B 1 100 ? -16.453 14.992 3.832 1 95.38 100 GLY B C 1
ATOM 2179 O O . GLY B 1 100 ? -16.344 16.219 3.91 1 95.38 100 GLY B O 1
ATOM 2180 N N . LYS B 1 101 ? -15.578 14.203 4.316 1 97.75 101 LYS B N 1
ATOM 2181 C CA . LYS B 1 101 ? -14.344 14.734 4.891 1 97.75 101 LYS B CA 1
ATOM 2182 C C . LYS B 1 101 ? -13.461 15.359 3.814 1 97.75 101 LYS B C 1
ATOM 2184 O O . LYS B 1 101 ? -13.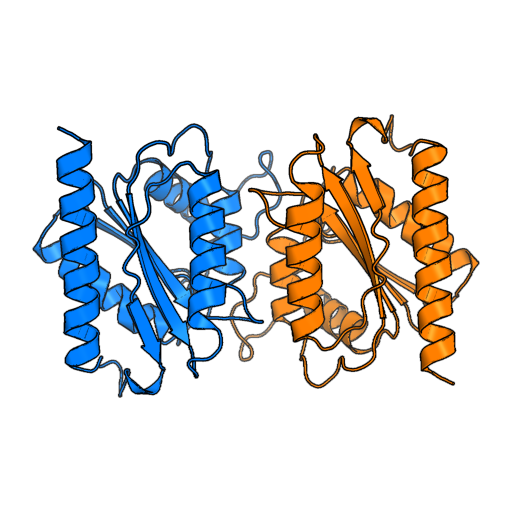625 15.078 2.627 1 97.75 101 LYS B O 1
ATOM 2189 N N . VAL B 1 102 ? -12.562 16.234 4.25 1 98.62 102 VAL B N 1
ATOM 2190 C CA . VAL B 1 102 ? -11.688 16.953 3.332 1 98.62 102 VAL B CA 1
ATOM 2191 C C . VAL B 1 102 ? -10.227 16.594 3.611 1 98.62 102 VAL B C 1
ATOM 2193 O O . VAL B 1 102 ? -9.836 16.422 4.766 1 98.62 102 VAL B O 1
ATOM 2196 N N . ALA B 1 103 ? -9.461 16.547 2.529 1 98.88 103 ALA B N 1
ATOM 2197 C CA . ALA B 1 103 ? -8.07 16.156 2.748 1 98.88 103 ALA B CA 1
ATOM 2198 C C . ALA B 1 103 ? -7.121 17.047 1.952 1 98.88 103 ALA B C 1
ATOM 2200 O O . ALA B 1 103 ? -7.426 17.438 0.824 1 98.88 103 ALA B O 1
ATOM 2201 N N . GLY B 1 104 ? -6.02 17.438 2.516 1 98.88 104 GLY B N 1
ATOM 2202 C CA . GLY B 1 104 ? -4.832 17.938 1.853 1 98.88 104 GLY B CA 1
ATOM 2203 C C . GLY B 1 104 ? -3.67 16.969 1.875 1 98.88 104 GLY B C 1
ATOM 2204 O O . GLY B 1 104 ? -3.648 16.031 2.686 1 98.88 104 GLY B O 1
ATOM 2205 N N . MET B 1 105 ? -2.756 17.156 0.948 1 98.81 105 MET B N 1
ATOM 2206 C CA . MET B 1 105 ? -1.666 16.188 0.92 1 98.81 105 MET B CA 1
ATOM 2207 C C . MET B 1 105 ? -0.343 16.875 0.578 1 98.81 105 MET B C 1
ATOM 2209 O O . MET B 1 105 ? -0.316 17.844 -0.179 1 98.81 105 MET B O 1
ATOM 2213 N N . ALA B 1 106 ? 0.682 16.359 1.128 1 98.75 106 ALA B N 1
ATOM 2214 C CA . ALA B 1 106 ? 2.076 16.672 0.822 1 98.75 106 ALA B CA 1
ATOM 2215 C C . ALA B 1 106 ? 2.859 15.414 0.483 1 98.75 106 ALA B C 1
ATOM 2217 O O . ALA B 1 106 ? 2.742 14.398 1.174 1 98.75 106 ALA B O 1
ATOM 2218 N N . ILE B 1 107 ? 3.6 15.445 -0.601 1 98.62 107 ILE B N 1
ATOM 2219 C CA . ILE B 1 107 ? 4.395 14.312 -1.057 1 98.62 107 ILE B CA 1
ATOM 2220 C C . ILE B 1 107 ? 5.871 14.695 -1.09 1 98.62 107 ILE B C 1
ATOM 2222 O O . ILE B 1 107 ? 6.234 15.742 -1.623 1 98.62 107 ILE B O 1
ATOM 2226 N N . LEU B 1 108 ? 6.656 13.891 -0.454 1 97.44 108 LEU B N 1
ATOM 2227 C CA . LEU B 1 108 ? 8.094 14.109 -0.382 1 97.44 108 LEU B CA 1
ATOM 2228 C C . LEU B 1 108 ? 8.852 13.023 -1.143 1 97.44 108 LEU B C 1
ATOM 2230 O O . LEU B 1 108 ? 8.523 11.836 -1.026 1 97.44 108 LEU B O 1
ATOM 2234 N N . ALA B 1 109 ? 9.812 13.461 -1.934 1 96 109 ALA B N 1
ATOM 2235 C CA . ALA B 1 109 ? 10.633 12.508 -2.668 1 96 109 ALA B CA 1
ATOM 2236 C C . ALA B 1 109 ? 12.031 13.055 -2.91 1 96 109 ALA B C 1
ATOM 2238 O O . ALA B 1 109 ? 12.297 14.227 -2.641 1 96 109 ALA B O 1
ATOM 2239 N N . ALA B 1 110 ? 12.93 12.164 -3.289 1 92 110 ALA B N 1
ATOM 2240 C CA . ALA B 1 110 ? 14.281 12.578 -3.627 1 92 110 ALA B CA 1
ATOM 2241 C C . ALA B 1 110 ? 14.312 13.336 -4.953 1 92 110 ALA B C 1
ATOM 2243 O O . ALA B 1 110 ? 15.164 14.203 -5.168 1 92 110 ALA B O 1
ATOM 2244 N N . GLY B 1 111 ? 13.414 12.984 -5.844 1 91.12 111 GLY B N 1
ATOM 2245 C CA . GLY B 1 111 ? 13.297 13.602 -7.152 1 91.12 111 GLY B CA 1
ATOM 2246 C C . GLY B 1 111 ? 11.867 13.93 -7.539 1 91.12 111 GLY B C 1
ATOM 2247 O O . GLY B 1 111 ? 10.938 13.68 -6.77 1 91.12 111 GLY B O 1
ATO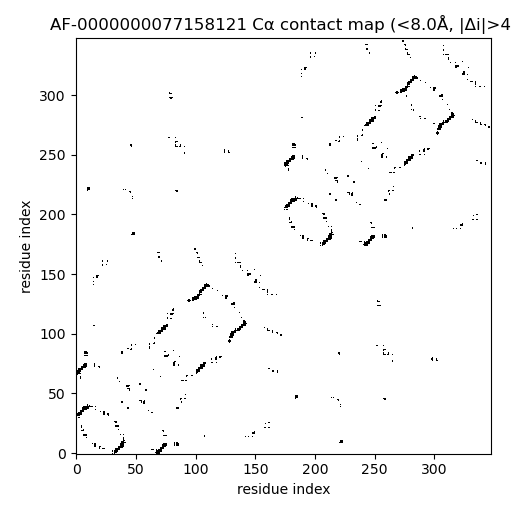M 2248 N N . ASN B 1 112 ? 11.727 14.477 -8.758 1 88.88 112 ASN B N 1
ATOM 2249 C CA . ASN B 1 112 ? 10.438 15.062 -9.102 1 88.88 112 ASN B CA 1
ATOM 2250 C C . ASN B 1 112 ? 9.633 14.148 -10.023 1 88.88 112 ASN B C 1
ATOM 2252 O O . ASN B 1 112 ? 8.484 14.453 -10.359 1 88.88 112 ASN B O 1
ATOM 2256 N N . ILE B 1 113 ? 10.102 13.094 -10.406 1 89.56 113 ILE B N 1
ATOM 2257 C CA . ILE B 1 113 ? 9.531 12.32 -11.5 1 89.56 113 ILE B CA 1
ATOM 2258 C C . ILE B 1 113 ? 8.234 11.656 -11.047 1 89.56 113 ILE B C 1
ATOM 2260 O O . ILE B 1 113 ? 7.305 11.484 -11.844 1 89.56 113 ILE B O 1
ATOM 2264 N N . GLY B 1 114 ? 8.008 11.312 -9.852 1 93.56 114 GLY B N 1
ATOM 2265 C CA . GLY B 1 114 ? 6.902 10.453 -9.438 1 93.56 114 GLY B CA 1
ATOM 2266 C C . GLY B 1 114 ? 5.785 11.219 -8.758 1 93.56 114 GLY B C 1
ATOM 2267 O O . GLY B 1 114 ? 4.777 10.633 -8.359 1 93.56 114 GLY B O 1
ATOM 2268 N N . PHE B 1 115 ? 5.848 12.586 -8.688 1 93.94 115 PHE B N 1
ATOM 2269 C CA . PHE B 1 115 ? 4.949 13.367 -7.84 1 93.94 115 PHE B CA 1
ATOM 2270 C C . PHE B 1 115 ? 3.512 13.25 -8.328 1 93.94 115 PHE B C 1
ATOM 2272 O O . PHE B 1 115 ? 2.617 12.891 -7.559 1 93.94 115 PHE B O 1
ATOM 2279 N N . ILE B 1 116 ? 3.326 13.508 -9.609 1 95.31 116 ILE B N 1
ATOM 2280 C CA . ILE B 1 116 ? 1.965 13.547 -10.133 1 95.31 116 ILE B CA 1
ATOM 2281 C C . ILE B 1 116 ? 1.353 12.148 -10.078 1 95.31 116 ILE B C 1
ATOM 2283 O O . ILE B 1 116 ? 0.161 11.992 -9.797 1 95.31 116 ILE B O 1
ATOM 2287 N N . ASP B 1 117 ? 2.168 11.125 -10.344 1 96.38 117 ASP B N 1
ATOM 2288 C CA . ASP B 1 117 ? 1.673 9.75 -10.266 1 96.38 117 ASP B CA 1
ATOM 2289 C C . ASP B 1 117 ? 1.212 9.414 -8.852 1 96.38 117 ASP B C 1
ATOM 2291 O O . ASP B 1 117 ? 0.108 8.898 -8.656 1 96.38 117 ASP B O 1
ATOM 2295 N N . VAL B 1 118 ? 1.974 9.766 -7.875 1 98.12 118 VAL B N 1
ATOM 2296 C CA . VAL B 1 118 ? 1.655 9.414 -6.496 1 98.12 118 VAL B CA 1
ATOM 2297 C C . VAL B 1 118 ? 0.504 10.281 -5.992 1 98.12 118 VAL B C 1
ATOM 2299 O O . VAL B 1 118 ? -0.345 9.82 -5.227 1 98.12 118 VAL B O 1
ATOM 2302 N N . GLN B 1 119 ? 0.463 11.547 -6.422 1 98.12 119 GLN B N 1
ATOM 2303 C CA . GLN B 1 119 ? -0.716 12.352 -6.125 1 98.12 119 GLN B CA 1
ATOM 2304 C C . GLN B 1 119 ? -1.988 11.664 -6.621 1 98.12 119 GLN B C 1
ATOM 2306 O O . GLN B 1 119 ? -2.986 11.609 -5.898 1 98.12 119 GLN B O 1
ATOM 2311 N N . THR B 1 120 ? -1.949 11.188 -7.875 1 98.06 120 THR B N 1
ATOM 2312 C CA . THR B 1 120 ? -3.096 10.5 -8.469 1 98.06 120 THR B CA 1
ATOM 2313 C C . THR B 1 120 ? -3.482 9.281 -7.637 1 98.06 120 THR B C 1
ATOM 2315 O O . THR B 1 120 ? -4.664 9.055 -7.371 1 98.06 120 THR B O 1
ATOM 2318 N N . LEU B 1 121 ? -2.533 8.539 -7.191 1 98.5 121 LEU B N 1
ATOM 2319 C CA . LEU B 1 121 ? -2.773 7.328 -6.414 1 98.5 121 LEU B CA 1
ATOM 2320 C C . LEU B 1 121 ? -3.387 7.66 -5.059 1 98.5 121 LEU B C 1
ATOM 2322 O O . LEU B 1 121 ? -4.34 7.008 -4.629 1 98.5 121 LEU B O 1
ATOM 2326 N N . ILE B 1 122 ? -2.836 8.695 -4.383 1 98.75 122 ILE B N 1
ATOM 2327 C CA . ILE B 1 122 ? -3.404 9.086 -3.1 1 98.75 122 ILE B CA 1
ATOM 2328 C C . ILE B 1 122 ? -4.824 9.617 -3.303 1 98.75 122 ILE B C 1
ATOM 2330 O O . ILE B 1 122 ? -5.727 9.297 -2.527 1 98.75 122 ILE B O 1
ATOM 2334 N N . THR B 1 123 ? -5.035 10.414 -4.348 1 98.5 123 THR B N 1
ATOM 2335 C CA . THR B 1 123 ? -6.367 10.922 -4.648 1 98.5 123 THR B CA 1
ATOM 2336 C C . THR B 1 123 ? -7.344 9.766 -4.891 1 98.5 123 THR B C 1
ATOM 2338 O O . THR B 1 123 ? -8.484 9.805 -4.43 1 98.5 123 THR B O 1
ATOM 2341 N N . GLN B 1 124 ? -6.918 8.75 -5.605 1 97.75 124 GLN B N 1
ATOM 2342 C CA . GLN B 1 124 ? -7.75 7.57 -5.836 1 97.75 124 GLN B CA 1
ATOM 2343 C C . GLN B 1 124 ? -8.117 6.887 -4.52 1 97.75 124 GLN B C 1
ATOM 2345 O O . GLN B 1 124 ? -9.266 6.5 -4.312 1 97.75 124 GLN B O 1
ATOM 2350 N N . LEU B 1 125 ? -7.141 6.68 -3.686 1 98.56 125 LEU B N 1
ATOM 2351 C CA . LEU B 1 125 ? -7.402 6.086 -2.379 1 98.56 125 LEU B CA 1
ATOM 2352 C C . LEU B 1 125 ? -8.445 6.891 -1.615 1 98.56 125 LEU B C 1
ATOM 2354 O O . LEU B 1 125 ? -9.406 6.328 -1.089 1 98.56 125 LEU B O 1
ATOM 2358 N N . LEU B 1 126 ? -8.281 8.227 -1.586 1 98.56 126 LEU B N 1
ATOM 2359 C CA . LEU B 1 126 ? -9.188 9.109 -0.86 1 98.56 126 LEU B CA 1
ATOM 2360 C C . LEU B 1 126 ? -10.586 9.07 -1.469 1 98.56 126 LEU B C 1
ATOM 2362 O O . LEU B 1 126 ? -11.586 9.156 -0.75 1 98.56 126 LEU B O 1
ATOM 2366 N N . SER B 1 127 ? -10.609 8.961 -2.789 1 97.81 127 SER B N 1
ATOM 2367 C CA . SER B 1 127 ? -11.898 8.844 -3.461 1 97.81 127 SER B CA 1
ATOM 2368 C C . SER B 1 127 ? -12.656 7.598 -3.002 1 97.81 127 SER B C 1
ATOM 2370 O O . SER B 1 127 ? -13.875 7.625 -2.844 1 97.81 127 SER B O 1
ATOM 2372 N N . TYR B 1 128 ? -11.969 6.504 -2.826 1 97.94 128 TYR B N 1
ATOM 2373 C CA . TYR B 1 128 ? -12.609 5.309 -2.283 1 97.94 128 TYR B CA 1
ATOM 2374 C C . TYR B 1 128 ? -13.305 5.617 -0.965 1 97.94 128 TYR B C 1
ATOM 2376 O O . TYR B 1 128 ? -14.398 5.102 -0.697 1 97.94 128 TYR B O 1
ATOM 2384 N N . PHE B 1 129 ? -12.727 6.449 -0.164 1 98.31 129 PHE B N 1
ATOM 2385 C CA . PHE B 1 129 ? -13.242 6.773 1.16 1 98.31 129 PHE B CA 1
ATOM 2386 C C . PHE B 1 129 ? -14.211 7.953 1.091 1 98.31 129 PHE B C 1
ATOM 2388 O O . PHE B 1 129 ? -14.633 8.477 2.123 1 98.31 129 PHE B O 1
ATOM 2395 N N . ARG B 1 130 ? -14.484 8.461 -0.092 1 97.81 130 ARG B N 1
ATOM 2396 C CA . ARG B 1 130 ? -15.43 9.539 -0.365 1 97.81 130 ARG B CA 1
ATOM 2397 C C . ARG B 1 130 ? -14.984 10.836 0.303 1 97.81 130 ARG B C 1
ATOM 2399 O O . ARG B 1 130 ? -15.812 11.578 0.831 1 97.81 130 ARG B O 1
ATOM 2406 N N . VAL B 1 131 ? -13.688 10.984 0.359 1 98.31 131 VAL B N 1
ATOM 2407 C CA . VAL B 1 131 ? -13.078 12.188 0.918 1 98.31 131 VAL B CA 1
ATOM 2408 C C . VAL B 1 131 ? -12.82 13.203 -0.194 1 98.31 131 VAL B C 1
ATOM 2410 O O . VAL B 1 131 ? -12.359 12.836 -1.28 1 98.31 131 VAL B O 1
ATOM 2413 N N . ILE B 1 132 ? -13.125 14.43 0.048 1 98.12 132 ILE B N 1
ATOM 2414 C CA . ILE B 1 132 ? -12.906 15.516 -0.907 1 98.12 132 ILE B CA 1
ATOM 2415 C C . ILE B 1 132 ? -11.469 16.016 -0.806 1 98.12 132 ILE B C 1
ATOM 2417 O O . ILE B 1 132 ? -11.062 16.547 0.231 1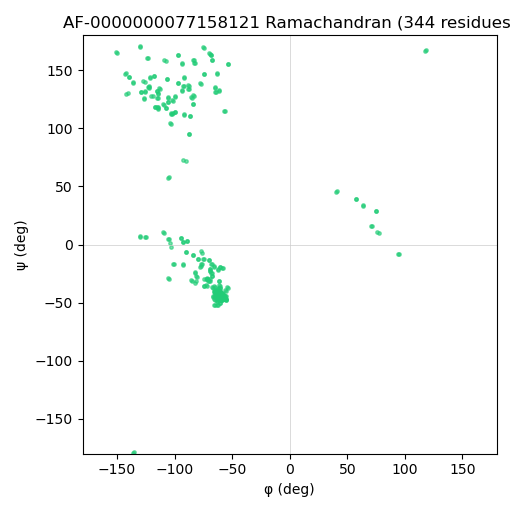 98.12 132 ILE B O 1
ATOM 2421 N N . THR B 1 133 ? -10.781 15.93 -1.883 1 98.38 133 THR B N 1
ATOM 2422 C CA . THR B 1 133 ? -9.352 16.219 -1.862 1 98.38 133 THR B CA 1
ATOM 2423 C C . THR B 1 133 ? -9.078 17.641 -2.367 1 98.38 133 THR B C 1
ATOM 2425 O O . THR B 1 133 ? -9.57 18.031 -3.43 1 98.38 133 THR B O 1
ATOM 2428 N N . ASN B 1 134 ? -8.344 18.375 -1.55 1 98.25 134 ASN B N 1
ATOM 2429 C CA . ASN B 1 134 ? -7.73 19.594 -2.068 1 98.25 134 ASN B CA 1
ATOM 2430 C C . ASN B 1 134 ? -6.832 19.297 -3.27 1 98.25 134 ASN B C 1
ATOM 2432 O O . ASN B 1 134 ? -5.84 18.578 -3.146 1 98.25 134 ASN B O 1
ATOM 2436 N N . PRO B 1 135 ? -7.199 19.797 -4.449 1 96.31 135 PRO B N 1
ATOM 2437 C CA . PRO B 1 135 ? -6.418 19.438 -5.633 1 96.31 135 PRO B CA 1
ATOM 2438 C C . PRO B 1 135 ? -5.008 20.016 -5.609 1 96.31 135 PRO B C 1
ATOM 2440 O O . PRO B 1 135 ? -4.148 19.594 -6.387 1 96.31 135 PRO B O 1
ATOM 2443 N N . LYS B 1 136 ? -4.742 20.969 -4.797 1 96.31 136 LYS B N 1
ATOM 2444 C CA . LYS B 1 136 ? -3.402 21.547 -4.707 1 96.31 136 LYS B CA 1
ATOM 2445 C C . LYS B 1 136 ? -2.537 20.781 -3.713 1 96.31 136 LYS B C 1
ATOM 2447 O O . LYS B 1 136 ? -2.518 21.094 -2.521 1 96.31 136 LYS B O 1
ATOM 2452 N N . ALA B 1 137 ? -1.825 19.906 -4.215 1 97.88 137 ALA B N 1
ATOM 2453 C CA . ALA B 1 137 ? -0.878 19.156 -3.402 1 97.88 137 ALA B CA 1
ATOM 2454 C C . ALA B 1 137 ? 0.432 19.922 -3.232 1 97.88 137 ALA B C 1
ATOM 2456 O O . ALA B 1 137 ? 0.711 20.859 -3.979 1 97.88 137 ALA B O 1
ATOM 2457 N N . VAL B 1 138 ? 1.125 19.578 -2.256 1 98.69 138 VAL B N 1
ATOM 2458 C CA . VAL B 1 138 ? 2.475 20.109 -2.082 1 98.69 138 VAL B CA 1
ATOM 2459 C C . VAL B 1 138 ? 3.5 19.031 -2.426 1 98.69 138 VAL B C 1
ATOM 2461 O O . VAL B 1 138 ? 3.426 17.906 -1.916 1 98.69 138 VAL B O 1
ATOM 2464 N N . PHE B 1 139 ? 4.391 19.359 -3.316 1 98.38 139 PHE B N 1
ATOM 2465 C CA . PHE B 1 139 ? 5.508 18.5 -3.691 1 98.38 139 PHE B CA 1
ATOM 2466 C C . PHE B 1 139 ? 6.82 19.062 -3.166 1 98.38 139 PHE B C 1
ATOM 2468 O O . PHE B 1 139 ? 7.172 20.219 -3.453 1 98.38 139 PHE B O 1
ATOM 2475 N N . LEU B 1 140 ? 7.48 18.312 -2.355 1 97.62 140 LEU B N 1
ATOM 2476 C CA . LEU B 1 140 ? 8.781 18.719 -1.838 1 97.62 140 LEU B CA 1
ATOM 2477 C C . LEU B 1 140 ? 9.836 17.656 -2.105 1 97.62 140 LEU B C 1
ATOM 2479 O O . LEU B 1 140 ? 9.562 16.469 -1.987 1 97.62 140 LEU B O 1
ATOM 2483 N N . THR B 1 141 ? 11.023 18.125 -2.467 1 96.5 141 THR B N 1
ATOM 2484 C CA . THR B 1 141 ? 12.164 17.234 -2.547 1 96.5 141 THR B CA 1
ATOM 2485 C C . THR B 1 141 ? 13 17.297 -1.272 1 96.5 141 THR B C 1
ATOM 2487 O O . THR B 1 141 ? 12.852 18.219 -0.475 1 96.5 141 THR B O 1
ATOM 2490 N N . THR B 1 142 ? 13.82 16.281 -1.127 1 94.06 142 THR B N 1
ATOM 2491 C CA . THR B 1 142 ? 14.68 16.234 0.053 1 94.06 142 THR B CA 1
ATOM 2492 C C . THR B 1 142 ? 15.57 17.484 0.122 1 94.06 142 THR B C 1
ATOM 2494 O O . THR B 1 142 ? 16.016 17.859 1.201 1 94.06 142 THR B O 1
ATOM 2497 N N . GLU B 1 143 ? 15.758 18.141 -0.949 1 93 143 GLU B N 1
ATOM 2498 C CA . GLU B 1 143 ? 16.578 19.359 -0.996 1 93 143 GLU B CA 1
ATOM 2499 C C . GLU B 1 143 ? 15.906 20.5 -0.228 1 93 143 GLU B C 1
ATOM 2501 O O . GLU B 1 143 ? 16.578 21.453 0.18 1 93 143 GLU B O 1
ATOM 2506 N N . SER B 1 144 ? 14.617 20.391 -0.12 1 94.12 144 SER B N 1
ATOM 2507 C CA . SER B 1 144 ? 13.875 21.438 0.584 1 94.12 144 SER B CA 1
ATOM 2508 C C . SER B 1 144 ? 14.031 21.297 2.094 1 94.12 144 SER B C 1
ATOM 2510 O O . SER B 1 144 ? 13.555 22.141 2.852 1 94.12 144 SER B O 1
ATOM 2512 N N . ILE B 1 145 ? 14.68 20.234 2.52 1 93.5 145 ILE B N 1
ATOM 2513 C CA . ILE B 1 145 ? 14.859 19.969 3.941 1 93.5 145 ILE B CA 1
ATOM 2514 C C . ILE B 1 145 ? 16.344 20.031 4.293 1 93.5 145 ILE B C 1
ATOM 2516 O O . ILE B 1 145 ? 17.172 19.344 3.672 1 93.5 145 ILE B O 1
ATOM 2520 N N . ASN B 1 146 ? 16.766 20.922 5.148 1 88.69 146 ASN B N 1
ATOM 2521 C CA . ASN B 1 146 ? 18.125 21.016 5.652 1 88.69 146 ASN B CA 1
ATOM 2522 C C . ASN B 1 146 ? 18.172 21.016 7.18 1 88.69 146 ASN B C 1
ATOM 2524 O O . ASN B 1 146 ? 17.656 21.938 7.816 1 88.69 146 ASN B O 1
ATOM 2528 N N . GLU B 1 147 ? 18.938 20.109 7.762 1 82.44 147 GLU B N 1
ATOM 2529 C CA . GLU B 1 147 ? 19.094 20 9.203 1 82.44 147 GLU B CA 1
ATOM 2530 C C . GLU B 1 147 ? 17.766 20.188 9.93 1 82.44 147 GLU B C 1
ATOM 2532 O O . GLU B 1 147 ? 17.672 20.969 10.875 1 82.44 147 GLU B O 1
ATOM 2537 N N . ASN B 1 148 ? 16.672 19.578 9.523 1 83.44 148 ASN B N 1
ATOM 2538 C CA . ASN B 1 148 ? 15.344 19.562 10.125 1 83.44 148 ASN B CA 1
ATOM 2539 C C . ASN B 1 148 ? 14.602 20.875 9.883 1 83.44 148 ASN B C 1
ATOM 2541 O O . ASN B 1 148 ? 13.617 21.172 10.562 1 83.44 148 ASN B O 1
ATOM 2545 N N . ASN B 1 149 ? 15.219 21.641 9.008 1 91.5 149 ASN B N 1
ATOM 2546 C CA . ASN B 1 149 ? 14.539 22.859 8.586 1 91.5 149 ASN B CA 1
ATOM 2547 C C . ASN B 1 149 ? 14 22.719 7.16 1 91.5 149 ASN B C 1
ATOM 2549 O O . ASN B 1 149 ? 14.664 22.156 6.289 1 91.5 149 ASN B O 1
ATOM 2553 N N . ILE B 1 150 ? 12.812 23.312 6.98 1 96.94 150 ILE B N 1
ATOM 2554 C CA . ILE B 1 150 ? 12.172 23.344 5.668 1 96.94 150 ILE B CA 1
ATOM 2555 C C . ILE B 1 150 ? 12.461 24.672 4.98 1 96.94 150 ILE B C 1
ATOM 2557 O O . ILE B 1 150 ? 12.477 25.719 5.625 1 96.94 150 ILE B O 1
ATOM 2561 N N . SER B 1 151 ? 12.734 24.641 3.723 1 97 151 SER B N 1
ATOM 2562 C CA . SER B 1 151 ? 12.945 25.875 2.961 1 97 151 SER B CA 1
ATOM 2563 C C . SER B 1 151 ? 11.773 26.828 3.135 1 97 151 SER B C 1
ATOM 2565 O O . SER B 1 151 ? 10.656 26.406 3.422 1 97 151 SER B O 1
ATOM 2567 N N . GLU B 1 152 ? 11.992 28.109 2.955 1 97.06 152 GLU B N 1
ATOM 2568 C CA . GLU B 1 152 ? 10.938 29.109 3.086 1 97.06 152 GLU B CA 1
ATOM 2569 C C . GLU B 1 152 ? 9.805 28.859 2.1 1 97.06 152 GLU B C 1
ATOM 2571 O O . GLU B 1 152 ? 8.625 28.953 2.455 1 97.06 152 GLU B O 1
ATOM 2576 N N . ASP B 1 153 ? 10.211 28.578 0.937 1 97.31 153 ASP B N 1
ATOM 2577 C CA . ASP B 1 153 ? 9.211 28.266 -0.08 1 97.31 153 ASP B CA 1
ATOM 2578 C C . ASP B 1 153 ? 8.391 27.031 0.318 1 97.31 153 ASP B C 1
ATOM 2580 O O . ASP B 1 153 ? 7.164 27.031 0.17 1 97.31 153 ASP B O 1
ATOM 2584 N N . GLY B 1 154 ? 9.055 26 0.807 1 97.69 154 GLY B N 1
ATOM 2585 C CA . GLY B 1 154 ? 8.352 24.812 1.279 1 97.69 154 GLY B CA 1
ATOM 2586 C C . GLY B 1 154 ? 7.367 25.109 2.395 1 97.69 154 GLY B C 1
ATOM 2587 O O . GLY B 1 154 ? 6.234 24.625 2.375 1 97.69 154 GLY B O 1
ATOM 2588 N N . GLN B 1 155 ? 7.793 25.938 3.291 1 98.19 155 GLN B N 1
ATOM 2589 C CA . GLN B 1 155 ? 6.922 26.328 4.395 1 98.19 155 GLN B CA 1
ATOM 2590 C C . GLN B 1 155 ? 5.68 27.047 3.885 1 98.19 155 GLN B C 1
ATOM 2592 O O . GLN B 1 155 ? 4.562 26.766 4.324 1 98.19 155 GLN B O 1
ATOM 2597 N N . THR B 1 156 ? 5.895 27.953 3.014 1 98.5 156 THR B N 1
ATOM 2598 C CA . THR B 1 156 ? 4.793 28.734 2.459 1 98.5 156 THR B CA 1
ATOM 2599 C C . THR B 1 156 ? 3.779 27.828 1.77 1 98.5 156 THR B C 1
ATOM 2601 O O . THR B 1 156 ? 2.574 27.953 1.992 1 98.5 156 THR B O 1
ATOM 2604 N N . ARG B 1 157 ? 4.227 26.891 0.955 1 98.44 157 ARG B N 1
ATOM 2605 C CA . ARG B 1 157 ? 3.344 25.984 0.225 1 98.44 157 ARG B CA 1
ATOM 2606 C C . ARG B 1 157 ? 2.58 25.078 1.182 1 98.44 157 ARG B C 1
ATOM 2608 O O . ARG B 1 157 ? 1.396 24.812 0.976 1 98.44 157 ARG B O 1
ATOM 2615 N N . LEU B 1 158 ? 3.266 24.625 2.203 1 98.75 158 LEU B N 1
ATOM 2616 C CA . LEU B 1 158 ? 2.613 23.797 3.205 1 98.75 158 LEU B CA 1
ATOM 2617 C C . LEU B 1 158 ? 1.524 24.562 3.938 1 98.75 158 LEU B C 1
ATOM 2619 O O . LEU B 1 158 ? 0.426 24.047 4.152 1 98.75 158 LEU B O 1
ATOM 2623 N N . LYS B 1 159 ? 1.847 25.781 4.332 1 98.69 159 LYS B N 1
ATOM 2624 C CA . LYS B 1 159 ? 0.862 26.625 5.012 1 98.69 159 LYS B CA 1
ATOM 2625 C C . LYS B 1 159 ? -0.351 26.875 4.121 1 98.69 159 LYS B C 1
ATOM 2627 O O . LYS B 1 159 ? -1.492 26.812 4.586 1 98.69 159 LYS B O 1
ATOM 2632 N N . GLU B 1 160 ? -0.091 27.156 2.9 1 98.69 160 GLU B N 1
ATOM 2633 C CA . GLU B 1 160 ? -1.18 27.391 1.956 1 98.69 160 GLU B CA 1
ATOM 2634 C C . GLU B 1 160 ? -2.059 26.141 1.819 1 98.69 160 GLU B C 1
ATOM 2636 O O . GLU B 1 160 ? -3.287 26.25 1.765 1 98.69 160 GLU B O 1
ATOM 2641 N N . MET B 1 161 ? -1.41 25.016 1.707 1 98.69 161 MET B N 1
ATOM 2642 C CA . MET B 1 161 ? -2.154 23.766 1.622 1 98.69 161 MET B CA 1
ATOM 2643 C C . MET B 1 161 ? -3.055 23.578 2.84 1 98.69 161 MET B C 1
ATOM 2645 O O . MET B 1 161 ? -4.227 23.234 2.701 1 98.69 161 MET B O 1
ATOM 2649 N N . VAL B 1 162 ? -2.547 23.859 4.008 1 98.69 162 VAL B N 1
ATOM 2650 C CA . VAL B 1 162 ? -3.322 23.734 5.238 1 98.69 162 VAL B CA 1
ATOM 2651 C C . VAL B 1 162 ? -4.496 24.719 5.207 1 98.69 162 VAL B C 1
ATOM 2653 O O . VAL B 1 162 ? -5.645 24.312 5.398 1 98.69 162 VAL B O 1
ATOM 2656 N N . ASP B 1 163 ? -4.199 25.969 4.941 1 98.56 163 ASP B N 1
ATOM 2657 C CA . ASP B 1 163 ? -5.215 27.016 4.973 1 98.56 163 ASP B CA 1
ATOM 2658 C C . ASP B 1 163 ? -6.332 26.734 3.973 1 98.56 163 ASP B C 1
ATOM 2660 O O . ASP B 1 163 ? -7.512 26.844 4.305 1 98.56 163 ASP B O 1
ATOM 2664 N N . GLU B 1 164 ? -5.961 26.375 2.803 1 98.44 164 GLU B N 1
ATOM 2665 C CA . GLU B 1 164 ? -6.953 26.109 1.764 1 98.44 164 GLU B CA 1
ATOM 2666 C C . GLU B 1 164 ? -7.797 24.891 2.105 1 98.44 164 GLU B C 1
ATOM 2668 O O . GLU B 1 164 ? -9.008 24.875 1.852 1 98.44 164 GLU B O 1
ATOM 2673 N N . THR B 1 165 ? -7.168 23.844 2.648 1 98.5 165 THR B N 1
ATOM 2674 C CA . THR B 1 165 ? -7.898 22.641 3.012 1 98.5 165 THR B CA 1
ATOM 2675 C C . THR B 1 165 ? -8.898 22.922 4.133 1 98.5 165 THR B C 1
ATOM 2677 O O . THR B 1 165 ? -10.047 22.484 4.07 1 98.5 165 THR B O 1
ATOM 2680 N N . LEU B 1 166 ? -8.477 23.672 5.137 1 98 166 LEU B N 1
ATOM 2681 C CA . LEU B 1 166 ? -9.367 24.031 6.234 1 98 166 LEU B CA 1
ATOM 2682 C C . LEU B 1 166 ? -10.523 24.891 5.73 1 98 166 LEU B C 1
ATOM 2684 O O . LEU B 1 166 ? -11.664 24.703 6.141 1 98 166 LEU B O 1
ATOM 2688 N N . LYS B 1 167 ? -10.195 25.828 4.887 1 97.25 167 LYS B N 1
ATOM 2689 C CA . LYS B 1 167 ? -11.234 26.688 4.316 1 97.25 167 LYS B CA 1
ATOM 2690 C C . LYS B 1 167 ? -12.258 25.875 3.539 1 97.25 167 LYS B C 1
ATOM 2692 O O . LYS B 1 167 ? -13.469 26.109 3.648 1 97.25 167 LYS B O 1
ATOM 2697 N N . MET B 1 168 ? -11.75 24.953 2.744 1 97.69 168 MET B N 1
ATOM 2698 C CA . MET B 1 168 ? -12.641 24.062 2.008 1 97.69 168 MET B CA 1
ATOM 2699 C C . MET B 1 168 ? -13.578 23.328 2.957 1 97.69 168 MET B C 1
ATOM 2701 O O . MET B 1 168 ? -14.781 23.234 2.699 1 97.69 168 MET B O 1
ATOM 2705 N N . ALA B 1 169 ? -13.023 22.781 4.035 1 97.12 169 ALA B N 1
ATOM 2706 C CA . ALA B 1 169 ? -13.812 22.047 5.012 1 97.12 169 ALA B CA 1
ATOM 2707 C C . ALA B 1 169 ? -14.883 22.922 5.637 1 97.12 169 ALA B C 1
ATOM 2709 O O . ALA B 1 169 ? -16.016 22.484 5.832 1 97.12 169 ALA B O 1
ATOM 2710 N N . GLU B 1 170 ? -14.57 24.141 5.957 1 95.62 170 GLU B N 1
ATOM 2711 C CA . GLU B 1 170 ? -15.516 25.078 6.539 1 95.62 170 GLU B CA 1
ATOM 2712 C C . GLU B 1 170 ? -16.656 25.375 5.582 1 95.62 170 GLU B C 1
ATOM 2714 O O . GLU B 1 170 ? -17.828 25.453 6 1 95.62 170 GLU B O 1
ATOM 2719 N N . LYS B 1 171 ? -16.328 25.516 4.332 1 94.69 171 LYS B N 1
ATOM 2720 C CA . LYS B 1 171 ? -17.328 25.844 3.324 1 94.69 171 LYS B CA 1
ATOM 2721 C C . LYS B 1 171 ? -18.281 24.672 3.09 1 94.69 171 LYS B C 1
ATOM 2723 O O . LYS B 1 171 ? -19.453 24.875 2.764 1 94.69 171 LYS B O 1
ATOM 2728 N N . LEU B 1 172 ? -17.781 23.484 3.244 1 91.56 172 LEU B N 1
ATOM 2729 C CA . LEU B 1 172 ? -18.578 22.297 2.99 1 91.56 172 LEU B CA 1
ATOM 2730 C C . LEU B 1 172 ? -19.453 21.969 4.195 1 91.56 172 LEU B C 1
ATOM 2732 O O . LEU B 1 172 ? -20.438 21.234 4.07 1 91.56 172 LEU B O 1
ATOM 2736 N N . GLU B 1 173 ? -19.172 22.344 5.406 1 82.94 173 GLU B N 1
ATOM 2737 C CA . GLU B 1 173 ? -20 22.172 6.598 1 82.94 173 GLU B CA 1
ATOM 2738 C C . GLU B 1 173 ? -21.203 23.109 6.562 1 82.94 173 GLU B C 1
ATOM 2740 O O . GLU B 1 173 ? -22.25 22.797 7.145 1 82.94 173 GLU B O 1
ATOM 2745 N N . ASP B 1 174 ? -21.109 24.234 5.934 1 69.88 174 ASP B N 1
ATOM 2746 C CA . ASP B 1 174 ? -22.188 25.203 5.848 1 69.88 174 ASP B CA 1
ATOM 2747 C C . ASP B 1 174 ? -23.188 24.828 4.754 1 69.88 174 ASP B C 1
ATOM 2749 O O . ASP B 1 174 ? -24.391 25.031 4.902 1 69.88 174 ASP B O 1
#

Sequence (348 aa):
MKVVVISGSPRKNANTQIIMKYVYEYTKSKNQDVKLINLSDGQIECYRGPEEEYNQATKDAAKDIMEADVWLIGSPIYNSFFSSALKNLFEYINYKETAGKVAGMAILAAGNIGFIDVQTLITQLLSYFRVITNPKAVFLTTESINENNISEDGQTRLKEMVDETLKMAEKLEDMKVVVISGSPRKNANTQIIMKYVYEYTKSKNQDVKLINLSDGQIECYRGPEEEYNQATKDAAKDIMEADVWLIGSPIYNSFFSSALKNLFEYINYKETAGKVAGMAILAAGNIGFIDVQTLITQLLSYFRVITNPKAVFLTTESINENNISEDGQTRLKEMVDETLKMAEKLED

Organism: Nitrosopumilus maritimus (strain SCM1) (NCBI:txid436308)

Nearest PDB structures (foldseek):
  7f76-assembly1_A  TM=8.845E-01  e=7.734E-12  Sutcliffiella cohnii
  3gfq-assembly1_A  TM=9.079E-01  e=2.041E-11  Bacillus subtilis
  6dqo-assembly1_A-2  TM=7.988E-01  e=4.481E-12  Escherichia coli K-12
  4c76-assembly2_B  TM=8.558E-01  e=2.304E-11  Pseudomonas putida KT2440
  4ltd-assembly1_A  TM=8.453E-01  e=2.951E-09  EDTA-degrading bacterium BNC1

Solvent-accessible surface area (backbone atoms only — not comparable to full-atom values): 18251 Å² total; per-residue (Å²): 118,38,33,31,30,32,17,22,33,32,29,73,88,39,70,40,47,52,57,34,49,51,50,41,54,54,46,40,78,76,35,80,50,58,45,78,46,56,40,34,73,65,61,66,67,74,64,46,55,90,88,58,90,73,58,67,60,35,52,48,52,33,48,48,56,51,67,26,45,32,42,38,40,25,28,34,64,45,74,78,27,55,29,33,55,40,49,30,56,54,71,65,50,61,49,90,59,30,65,76,22,26,27,28,41,36,42,36,30,85,62,76,84,51,52,68,59,28,50,51,51,53,50,51,43,36,47,64,27,42,32,46,63,45,87,64,61,36,80,44,40,54,83,42,49,54,98,88,34,66,35,68,67,54,48,52,49,50,50,49,34,50,52,52,31,52,50,50,43,56,62,71,75,107,118,38,33,29,29,33,16,22,34,32,30,74,88,40,68,41,47,52,57,33,51,50,51,40,54,55,46,42,76,77,34,82,52,59,47,79,46,57,40,33,72,65,63,66,66,75,67,45,54,90,89,58,88,74,59,66,61,37,52,49,51,34,49,48,55,53,67,25,45,31,40,39,40,23,27,34,62,46,74,77,28,56,28,34,56,40,48,31,57,55,71,63,50,61,50,88,59,30,65,76,22,26,28,27,42,35,40,35,29,86,61,76,83,50,52,68,60,29,50,50,52,53,50,50,43,36,47,63,28,42,32,47,65,44,85,62,61,37,81,44,42,55,84,42,50,53,97,87,35,65,34,71,69,55,47,51,49,51,51,48,34,50,52,52,31,51,51,51,43,57,62,70,74,106

Secondary structure (DSSP, 8-state):
--EEEEE----TT-HHHHHHHHHHHHHHHH-S-EEEEEGGG--PPPP--TTS---HHHHHHHHHHHH-SEEEEEEE-BTTBS-HHHHHHHTT--GGG-TT-EEEEEEEESSSTTHHHHHHHHHHHHHHTTPEE-S--EEEEGGGEETTEE-HHHHHHHHHHHHHHHHHHHHHH-/--EEEEE----TT-HHHHHHHHHHHHHHHH-S-EEEEEGGG--PPPP--TTS---HHHHHHHHHHHH-SEEEEEEE-BTTBS-HHHHHHHTT--GGG-TT-EEEEEEEESSSTTHHHHHHHHHHHHHHTTPEE-S--EEEEGGGEETTEE-HHHHHHHHHHHHHHHHHHHHHH-

Foldseek 3Di:
DAEEQEQQDLALPDLSCLLSVLLQVLLCVVPVRYYYHYNVVVQADADDDDPDDHDPSLVVLQVSQLPGQEYEYEFEQDPLEGDVSNVRSCVSHDLVRQANGEYAYEYEYQDDPSVVVHLVVVVVSCVSSNYHYDPQHHYYYCVQADPSDGNPVSSVSSSVRSVVRVVVSVVSVD/DAEEQEQQDLALPDLSCLLSVLLQVLLCVVPVRYYYHYNVVVQADADDDDPDDHDVSLVVLQVSQLPGQEYEYEFEQDPLEGDVSNVRSCVSHDLVRQANGEYAYEYEYQDDPSVVVHLVVVVVVCVSSNYHYDPQHHYYYCVQADPSDGNPVSSVSSSVRSVVRVVVSVVSVD

Radius of gyration: 20.61 Å; Cα contacts (8 Å, |Δi|>4): 686; chains: 2; bounding box: 41×59×46 Å

pLDDT: mean 96.63, std 3.71, range [69.88, 98.94]

InterPro domains:
  IPR005025 NADPH-dependent FMN reductase-like domain [PF03358] (1-140)
  IPR029039 Flavoprotein-like superfamily [G3DSA:3.40.50.360] (1-172)
  IPR029039 Flavoprotein-like superfamily [SSF52218] (1-169)
  IPR051814 NAD(P)H-dependent FMN reductase [PTHR43408] (1-171)